Protein AF-A0A175VSE8-F1 (afdb_monomer_lite)

pLDDT: mean 70.42, std 19.57, range [31.17, 97.88]

Structure (mmCIF, N/CA/C/O backbone):
data_AF-A0A175VSE8-F1
#
_entry.id   AF-A0A175VSE8-F1
#
loop_
_atom_site.group_PDB
_atom_site.id
_atom_site.type_symbol
_atom_site.label_atom_id
_atom_site.label_alt_id
_atom_site.label_comp_id
_atom_site.label_asym_id
_atom_site.label_entity_id
_atom_site.label_seq_id
_atom_site.pdbx_PDB_ins_code
_atom_site.Cartn_x
_atom_site.Cartn_y
_atom_site.Cartn_z
_atom_site.occupancy
_atom_site.B_iso_or_equiv
_atom_site.auth_seq_id
_atom_site.auth_comp_id
_atom_site.auth_asym_id
_atom_site.auth_atom_id
_atom_site.pdbx_PDB_model_num
ATOM 1 N N . MET A 1 1 ? 39.660 -25.641 -21.326 1.00 54.56 1 MET A N 1
ATOM 2 C CA . MET A 1 1 ? 39.234 -24.804 -22.472 1.00 54.56 1 MET A CA 1
ATOM 3 C C . MET A 1 1 ? 37.911 -25.350 -23.005 1.00 54.56 1 MET A C 1
ATOM 5 O O . MET A 1 1 ? 37.929 -26.211 -23.869 1.00 54.56 1 MET A O 1
ATOM 9 N N . GLY A 1 2 ? 36.770 -24.924 -22.459 1.00 68.31 2 GLY A N 1
ATOM 10 C CA . GLY A 1 2 ? 35.446 -25.320 -22.955 1.00 68.31 2 GLY A CA 1
ATOM 11 C C . GLY A 1 2 ? 34.641 -24.065 -23.262 1.00 68.31 2 GLY A C 1
ATOM 12 O O . GLY A 1 2 ? 34.269 -23.348 -22.341 1.00 68.31 2 GLY A O 1
ATOM 13 N N . LYS A 1 3 ? 34.451 -23.750 -24.546 1.00 70.50 3 LYS A N 1
ATOM 14 C CA . LYS A 1 3 ? 33.628 -22.623 -25.005 1.00 70.50 3 LYS A CA 1
ATOM 15 C C . LYS A 1 3 ? 32.262 -23.180 -25.401 1.00 70.50 3 LYS A C 1
ATOM 17 O O . LYS A 1 3 ? 32.197 -24.000 -26.310 1.00 70.50 3 LYS A O 1
ATOM 22 N N . LEU A 1 4 ? 31.195 -22.741 -24.736 1.00 75.75 4 LEU A N 1
ATOM 23 C CA . LEU A 1 4 ? 29.822 -22.989 -25.181 1.00 75.75 4 LEU A CA 1
ATOM 24 C C . LEU A 1 4 ? 29.373 -21.836 -26.096 1.00 75.75 4 LEU A C 1
ATOM 26 O O . LEU A 1 4 ? 29.591 -20.675 -25.738 1.00 75.75 4 LEU A O 1
ATOM 30 N N . PRO A 1 5 ? 28.770 -22.113 -27.265 1.00 75.50 5 PRO A N 1
ATOM 31 C CA . PRO A 1 5 ? 28.257 -21.076 -28.151 1.00 75.50 5 PRO A CA 1
ATOM 32 C C . PRO A 1 5 ? 26.916 -20.522 -27.650 1.00 75.50 5 PRO A C 1
ATOM 34 O O . PRO A 1 5 ? 25.974 -21.261 -27.375 1.00 75.50 5 PRO A O 1
ATOM 37 N N . SER A 1 6 ? 26.825 -19.193 -27.571 1.00 68.38 6 SER A N 1
ATOM 38 C CA . SER A 1 6 ? 25.585 -18.458 -27.332 1.00 68.38 6 SER A CA 1
ATOM 39 C C . SER A 1 6 ? 24.813 -18.268 -28.640 1.00 68.38 6 SER A C 1
ATOM 41 O O . SER A 1 6 ? 25.310 -17.607 -29.552 1.00 68.38 6 SER A O 1
ATOM 43 N N . THR A 1 7 ? 23.571 -18.738 -28.716 1.00 68.12 7 THR A N 1
ATOM 44 C CA . THR A 1 7 ? 22.609 -18.284 -29.731 1.00 68.12 7 THR A CA 1
ATOM 45 C C . THR A 1 7 ? 21.263 -18.042 -29.061 1.00 68.12 7 THR A C 1
ATOM 47 O O . THR A 1 7 ? 20.465 -18.959 -28.887 1.00 68.12 7 THR A O 1
ATOM 50 N N . ILE A 1 8 ? 21.017 -16.795 -28.652 1.00 69.50 8 ILE A N 1
ATOM 51 C CA . ILE A 1 8 ? 19.689 -16.337 -28.237 1.00 69.50 8 ILE A CA 1
ATOM 52 C C . ILE A 1 8 ? 18.973 -15.839 -29.492 1.00 69.50 8 ILE A C 1
ATOM 54 O O . ILE A 1 8 ? 19.356 -14.839 -30.100 1.00 69.50 8 ILE A O 1
ATOM 58 N N . LEU A 1 9 ? 17.937 -16.579 -29.878 1.00 66.31 9 LEU A N 1
ATOM 59 C CA . LEU A 1 9 ? 17.007 -16.254 -30.951 1.00 66.31 9 LEU A CA 1
ATOM 60 C C . LEU A 1 9 ? 16.277 -14.938 -30.633 1.00 66.31 9 LEU A C 1
ATOM 62 O O . LEU A 1 9 ? 15.568 -14.826 -29.633 1.00 66.31 9 LEU A O 1
ATOM 66 N N . ARG A 1 10 ? 16.430 -13.934 -31.504 1.00 65.19 10 ARG A N 1
ATOM 67 C CA . ARG A 1 10 ? 15.585 -12.732 -31.519 1.00 65.19 10 ARG A CA 1
ATOM 68 C C . ARG A 1 10 ? 14.238 -13.072 -32.159 1.00 65.19 10 ARG A C 1
ATOM 70 O O . ARG A 1 10 ? 14.174 -13.496 -33.307 1.00 65.19 10 ARG A O 1
ATOM 77 N N . ARG A 1 11 ? 13.170 -12.846 -31.398 1.00 69.38 11 ARG A N 1
ATOM 78 C CA . ARG A 1 11 ? 11.760 -12.973 -31.791 1.00 69.38 11 ARG A CA 1
ATOM 79 C C . ARG A 1 11 ? 11.354 -11.816 -32.729 1.00 69.38 11 ARG A C 1
ATOM 81 O O . ARG A 1 11 ? 11.679 -10.673 -32.402 1.00 69.38 11 ARG A O 1
ATOM 88 N N . PRO A 1 12 ? 10.633 -12.055 -33.840 1.00 69.56 12 PRO A N 1
ATOM 89 C CA . PRO A 1 12 ? 10.042 -10.987 -34.648 1.00 69.56 12 PRO A CA 1
ATOM 90 C C . PRO A 1 12 ? 8.705 -10.521 -34.039 1.00 69.56 12 PRO A C 1
ATOM 92 O O . PRO A 1 12 ? 7.885 -11.348 -33.639 1.00 69.56 12 PRO A O 1
ATOM 95 N N . SER A 1 13 ? 8.476 -9.204 -33.953 1.00 68.69 13 SER A N 1
ATOM 96 C CA . SER A 1 13 ? 7.175 -8.633 -33.575 1.00 68.69 13 SER A CA 1
ATOM 97 C C . SER A 1 13 ? 6.256 -8.566 -34.796 1.00 68.69 13 SER A C 1
ATOM 99 O O . SER A 1 13 ? 6.577 -7.887 -35.771 1.00 68.69 13 SER A O 1
ATOM 101 N N . LEU A 1 14 ? 5.107 -9.233 -34.720 1.00 63.91 14 LEU A N 1
ATOM 102 C CA . LEU A 1 14 ? 3.996 -9.095 -35.656 1.00 63.91 14 LEU A CA 1
ATOM 103 C C . LEU A 1 14 ? 2.967 -8.101 -35.097 1.00 63.91 14 LEU A C 1
ATOM 105 O O . LEU A 1 14 ? 2.600 -8.182 -33.931 1.00 63.91 14 LEU A O 1
ATOM 109 N N . ALA A 1 15 ? 2.553 -7.189 -35.976 1.00 52.28 15 ALA A N 1
ATOM 110 C CA . ALA A 1 15 ? 1.222 -6.607 -36.149 1.00 52.28 15 ALA A CA 1
ATOM 111 C C . ALA A 1 15 ? 0.348 -6.278 -34.918 1.00 52.28 15 ALA A C 1
ATOM 113 O O . ALA A 1 15 ? -0.186 -7.156 -34.251 1.00 52.28 15 ALA A O 1
ATOM 114 N N . ALA A 1 16 ? 0.021 -4.992 -34.783 1.00 50.94 16 ALA A N 1
ATOM 115 C CA . ALA A 1 16 ? -1.313 -4.557 -34.376 1.00 50.94 16 ALA A CA 1
ATOM 116 C C . ALA A 1 16 ? -1.640 -3.244 -35.105 1.00 50.94 16 ALA A C 1
ATOM 118 O O . ALA A 1 16 ? -1.192 -2.165 -34.725 1.00 50.94 16 ALA A O 1
ATOM 119 N N . ALA A 1 17 ? -2.373 -3.371 -36.209 1.00 53.12 17 ALA A N 1
ATOM 120 C CA . ALA A 1 17 ? -3.114 -2.290 -36.837 1.00 53.12 17 ALA A CA 1
ATOM 121 C C . ALA A 1 17 ? -4.552 -2.335 -36.307 1.00 53.12 17 ALA A C 1
ATOM 123 O O . ALA A 1 17 ? -5.103 -3.421 -36.138 1.00 53.12 17 ALA A O 1
ATOM 124 N N . GLY A 1 18 ? -5.160 -1.168 -36.106 1.00 51.78 18 GLY A N 1
ATOM 125 C CA . GLY A 1 18 ? -6.601 -1.039 -35.906 1.00 51.78 18 GLY A CA 1
ATOM 126 C C . GLY A 1 18 ? -6.967 -0.279 -34.640 1.00 51.78 18 GLY A C 1
ATOM 127 O O . GLY A 1 18 ? -6.859 -0.808 -33.542 1.00 51.78 18 GLY A O 1
ATOM 128 N N . LEU A 1 19 ? -7.435 0.956 -34.810 1.00 56.72 19 LEU A N 1
ATOM 129 C CA . LEU A 1 19 ? -8.831 1.347 -34.571 1.00 56.72 19 LEU A CA 1
ATOM 130 C C . LEU A 1 19 ? -8.906 2.879 -34.632 1.00 56.72 19 LEU A C 1
ATOM 132 O O . LEU A 1 19 ? -8.386 3.598 -33.784 1.00 56.72 19 LEU A O 1
ATOM 136 N N . SER A 1 20 ? -9.516 3.357 -35.712 1.00 62.09 20 SER A N 1
ATOM 137 C CA . SER A 1 20 ? -9.859 4.751 -35.961 1.00 62.09 20 SER A CA 1
ATOM 138 C C . SER A 1 20 ? -11.053 5.170 -35.102 1.00 62.09 20 SER A C 1
ATOM 140 O O . SER A 1 20 ? -12.108 4.539 -35.182 1.00 62.09 20 SER A O 1
ATOM 142 N N . SER A 1 21 ? -10.925 6.268 -34.359 1.00 67.50 21 SER A N 1
ATOM 143 C CA . SER A 1 21 ? -12.072 7.013 -33.824 1.00 67.50 21 SER A CA 1
ATOM 144 C C . SER A 1 21 ? -12.653 7.936 -34.900 1.00 67.50 21 SER A C 1
ATOM 146 O O . SER A 1 21 ? -11.892 8.710 -35.484 1.00 67.50 21 SER A O 1
ATOM 148 N N . PRO A 1 22 ? -13.974 7.936 -35.143 1.00 65.62 22 PRO A N 1
ATOM 149 C CA . PRO A 1 22 ? -14.630 8.993 -35.899 1.00 65.62 22 PRO A CA 1
ATOM 150 C C . PRO A 1 22 ? -15.054 10.129 -34.953 1.00 65.62 22 PRO A C 1
ATOM 152 O O . PRO A 1 22 ? -15.813 9.916 -34.008 1.00 65.62 22 PRO A O 1
ATOM 155 N N . ALA A 1 23 ? -14.568 11.345 -35.210 1.00 64.44 23 ALA A N 1
ATOM 156 C CA . ALA A 1 23 ? -15.074 12.567 -34.591 1.00 64.44 23 ALA A CA 1
ATOM 157 C C . ALA A 1 23 ? -16.165 13.194 -35.476 1.00 64.44 23 ALA A C 1
ATOM 159 O O . ALA A 1 23 ? -16.042 13.277 -36.697 1.00 64.44 23 ALA A O 1
ATOM 160 N N . VAL A 1 24 ? -17.238 13.607 -34.815 1.00 72.62 24 VAL A N 1
ATOM 161 C CA . VAL A 1 24 ? -18.483 14.185 -35.330 1.00 72.62 24 VAL A CA 1
ATOM 162 C C . VAL A 1 24 ? -18.245 15.580 -35.934 1.00 72.62 24 VAL A C 1
ATOM 164 O O . VAL A 1 24 ? -17.600 16.392 -35.271 1.00 72.62 24 VAL A O 1
ATOM 167 N N . PRO A 1 25 ? -18.817 15.935 -37.102 1.00 62.66 25 PRO A N 1
ATOM 168 C CA . PRO A 1 25 ? -19.002 17.335 -37.468 1.00 62.66 25 PRO A CA 1
ATOM 169 C C . PRO A 1 25 ? -20.488 17.722 -37.417 1.00 62.66 25 PRO A C 1
ATOM 171 O O . PRO A 1 25 ? -21.331 17.113 -38.074 1.00 62.66 25 PRO A O 1
ATOM 174 N N . GLN A 1 26 ? -20.806 18.754 -36.632 1.00 67.50 26 GLN A N 1
ATOM 175 C CA . GLN A 1 26 ? -22.109 19.417 -36.648 1.00 67.50 26 GLN A CA 1
ATOM 176 C C . GLN A 1 26 ? -22.165 20.439 -37.793 1.00 67.50 26 GLN A C 1
ATOM 178 O O . GLN A 1 26 ? -21.257 21.244 -37.988 1.00 67.50 26 GLN A O 1
ATOM 183 N N . THR A 1 27 ? -23.257 20.376 -38.544 1.00 58.97 27 THR A N 1
ATOM 184 C CA . THR A 1 27 ? -23.700 21.279 -39.610 1.00 58.97 27 THR A CA 1
ATOM 185 C C . THR A 1 27 ? -24.177 22.629 -39.072 1.00 58.97 27 THR A C 1
ATOM 187 O O . THR A 1 27 ? -25.063 22.655 -38.223 1.00 58.97 27 THR A O 1
ATOM 190 N N . ALA A 1 28 ? -23.717 23.738 -39.660 1.00 60.12 28 ALA A N 1
ATOM 191 C CA . ALA A 1 28 ? -24.506 24.967 -39.779 1.00 60.12 28 ALA A CA 1
ATOM 192 C C . ALA A 1 28 ? -24.026 25.800 -40.978 1.00 60.12 28 ALA A C 1
ATOM 194 O O . ALA A 1 28 ? -22.838 26.051 -41.159 1.00 60.12 28 ALA A O 1
ATOM 195 N N . ALA A 1 29 ? -24.990 26.172 -41.813 1.00 58.59 29 ALA A N 1
ATOM 196 C CA . ALA A 1 29 ? -24.843 26.912 -43.053 1.00 58.59 29 ALA A CA 1
ATOM 197 C C . ALA A 1 29 ? -24.685 28.421 -42.812 1.00 58.59 29 ALA A C 1
ATOM 199 O O . ALA A 1 29 ? -25.272 28.966 -41.883 1.00 58.59 29 ALA A O 1
ATOM 200 N N . THR A 1 30 ? -23.989 29.118 -43.710 1.00 66.06 30 THR A N 1
ATOM 201 C CA . THR A 1 30 ? -24.446 30.398 -44.285 1.00 66.06 30 THR A CA 1
ATOM 202 C C . THR A 1 30 ? -23.558 30.762 -45.470 1.00 66.06 30 THR A C 1
ATOM 204 O O . THR A 1 30 ? -22.333 30.803 -45.385 1.00 66.06 30 THR A O 1
ATOM 207 N N . ALA A 1 31 ? -24.209 30.959 -46.611 1.00 57.56 31 ALA A N 1
ATOM 208 C CA . ALA A 1 31 ? -23.603 31.330 -47.874 1.00 57.56 31 ALA A CA 1
ATOM 209 C C . ALA A 1 31 ? -23.137 32.793 -47.854 1.00 57.56 31 ALA A C 1
ATOM 211 O O . ALA A 1 31 ? -23.855 33.669 -47.377 1.00 57.56 31 ALA A O 1
ATOM 212 N N . SER A 1 32 ? -21.976 33.068 -48.445 1.00 68.69 32 SER A N 1
ATOM 213 C CA . SER A 1 32 ? -21.611 34.410 -48.897 1.00 68.69 32 SER A CA 1
ATOM 214 C C . SER A 1 32 ? -20.959 34.304 -50.271 1.00 68.69 32 SER A C 1
ATOM 216 O O . SER A 1 32 ? -19.868 33.758 -50.432 1.00 68.69 32 SER A O 1
ATOM 218 N N . LEU A 1 33 ? -21.704 34.770 -51.271 1.00 63.91 33 LEU A N 1
ATOM 219 C CA . LEU A 1 33 ? -21.294 34.906 -52.661 1.00 63.91 33 LEU A CA 1
ATOM 220 C C . LEU A 1 33 ? -20.275 36.049 -52.763 1.00 63.91 33 LEU A C 1
ATOM 222 O O . LEU A 1 33 ? -20.586 37.190 -52.426 1.00 63.91 33 LEU A O 1
ATOM 226 N N . ARG A 1 34 ? -19.077 35.771 -53.283 1.00 67.31 34 ARG A N 1
ATOM 227 C CA . ARG A 1 34 ? -18.177 36.801 -53.816 1.00 67.31 34 ARG A CA 1
ATOM 228 C C . ARG A 1 34 ? -17.763 36.431 -55.242 1.00 67.31 34 ARG A C 1
ATOM 230 O O . ARG A 1 34 ? -17.471 35.262 -55.492 1.00 67.31 34 ARG A O 1
ATOM 237 N N . PRO A 1 35 ? -17.779 37.397 -56.175 1.00 68.50 35 PRO A N 1
ATOM 238 C CA . PRO A 1 35 ? -17.636 37.131 -57.596 1.00 68.50 35 PRO A CA 1
ATOM 239 C C . PRO A 1 35 ? -16.175 36.890 -57.988 1.00 68.50 35 PRO A C 1
ATOM 241 O O . PRO A 1 35 ? -15.245 37.440 -57.398 1.00 68.50 35 PRO A O 1
ATOM 244 N N . ALA A 1 36 ? -16.016 36.054 -59.011 1.00 59.47 36 ALA A N 1
ATOM 245 C CA . ALA A 1 36 ? -14.761 35.709 -59.655 1.00 59.47 36 ALA A CA 1
ATOM 246 C C . ALA A 1 36 ? -14.137 36.918 -60.373 1.00 59.47 36 ALA A C 1
ATOM 248 O O . ALA A 1 36 ? -14.828 37.638 -61.092 1.00 59.47 36 ALA A O 1
ATOM 249 N N . LEU A 1 37 ? -12.819 37.088 -60.228 1.00 67.94 37 LEU A N 1
ATOM 250 C CA . LEU A 1 37 ? -12.005 37.850 -61.174 1.00 67.94 37 LEU A CA 1
ATOM 251 C C . LEU A 1 37 ? -11.254 36.893 -62.117 1.00 67.94 37 LEU A C 1
ATOM 253 O O . LEU A 1 37 ? -10.901 35.783 -61.712 1.00 67.94 37 LEU A O 1
ATOM 257 N N . PRO A 1 38 ? -11.037 37.315 -63.374 1.00 66.44 38 PRO A N 1
ATOM 258 C CA . PRO A 1 38 ? -10.620 36.451 -64.467 1.00 66.44 38 PRO A CA 1
ATOM 259 C C . PRO A 1 38 ? -9.156 36.007 -64.381 1.00 66.44 38 PRO A C 1
ATOM 261 O O . PRO A 1 38 ? -8.234 36.802 -64.226 1.00 66.44 38 PRO A O 1
ATOM 264 N N . THR A 1 39 ? -9.001 34.697 -64.552 1.00 62.59 39 THR A N 1
ATOM 265 C CA . THR A 1 39 ? -7.945 33.954 -65.245 1.00 62.59 39 THR A CA 1
ATOM 266 C C . THR A 1 39 ? -6.820 34.797 -65.858 1.00 62.59 39 THR A C 1
ATOM 268 O O . THR A 1 39 ? -6.941 35.304 -66.971 1.00 62.59 39 THR A O 1
ATOM 271 N N . THR A 1 40 ? -5.665 34.833 -65.195 1.00 65.94 40 THR A N 1
ATOM 272 C CA . THR A 1 40 ? -4.381 34.973 -65.889 1.00 65.94 40 THR A CA 1
ATOM 273 C C . THR A 1 40 ? -3.880 33.570 -66.249 1.00 65.94 40 THR A C 1
ATOM 275 O O . THR A 1 40 ? -3.852 32.685 -65.387 1.00 65.94 40 THR A O 1
ATOM 278 N N . PRO A 1 41 ? -3.525 33.299 -67.518 1.00 63.66 41 PRO A N 1
ATOM 279 C CA . PRO A 1 41 ? -2.959 32.017 -67.890 1.00 63.66 41 PRO A CA 1
ATOM 280 C C . PRO A 1 41 ? -1.590 31.867 -67.227 1.00 63.66 41 PRO A C 1
ATOM 282 O O . PRO A 1 41 ? -0.663 32.641 -67.455 1.00 63.66 41 PRO A O 1
ATOM 285 N N . CYS A 1 42 ? -1.509 30.842 -66.386 1.00 53.50 42 CYS A N 1
ATOM 286 C CA . CYS A 1 42 ? -0.306 30.299 -65.788 1.00 53.50 42 CYS A CA 1
ATOM 287 C C . CYS A 1 42 ? 0.777 30.096 -66.862 1.00 53.50 42 CYS A C 1
ATOM 289 O O . CYS A 1 42 ? 0.719 29.148 -67.648 1.00 53.50 42 CYS A O 1
ATOM 291 N N . THR A 1 43 ? 1.798 30.954 -66.873 1.00 57.44 43 THR A N 1
ATOM 292 C CA . THR A 1 43 ? 3.097 30.605 -67.447 1.00 57.44 43 THR A CA 1
ATOM 293 C C . THR A 1 43 ? 3.731 29.584 -66.513 1.00 57.44 43 THR A C 1
ATOM 295 O O . THR A 1 43 ? 4.416 29.895 -65.543 1.00 57.44 43 THR A O 1
ATOM 298 N N . ARG A 1 44 ? 3.415 28.319 -66.792 1.00 58.88 44 ARG A N 1
ATOM 299 C CA . ARG A 1 44 ? 4.050 27.138 -66.221 1.00 58.88 44 ARG A CA 1
ATOM 300 C C . ARG A 1 44 ? 5.547 27.234 -66.508 1.00 58.88 44 ARG A C 1
ATOM 302 O O . ARG A 1 44 ? 5.985 26.874 -67.598 1.00 58.88 44 ARG A O 1
ATOM 309 N N . SER A 1 45 ? 6.317 27.748 -65.549 1.00 59.28 45 SER A N 1
ATOM 310 C CA . SER A 1 45 ? 7.771 27.667 -65.575 1.00 59.28 45 SER A CA 1
ATOM 311 C C . SER A 1 45 ? 8.150 26.189 -65.538 1.00 59.28 45 SER A C 1
ATOM 313 O O . SER A 1 45 ? 8.079 25.496 -64.523 1.00 59.28 45 SER A O 1
ATOM 315 N N . GLN A 1 46 ? 8.462 25.672 -66.720 1.00 62.53 46 GLN A N 1
ATOM 316 C CA . GLN A 1 46 ? 9.171 24.421 -66.881 1.00 62.53 46 GLN A CA 1
ATOM 317 C C . GLN A 1 46 ? 10.538 24.579 -66.209 1.00 62.53 46 GLN A C 1
ATOM 319 O O . GLN A 1 46 ? 11.221 25.563 -66.466 1.00 62.53 46 GLN A O 1
ATOM 324 N N . ALA A 1 47 ? 10.916 23.591 -65.395 1.00 52.53 47 ALA A N 1
ATOM 325 C CA . ALA A 1 47 ? 12.281 23.328 -64.943 1.00 52.53 47 ALA A CA 1
ATOM 326 C C . ALA A 1 47 ? 12.959 24.501 -64.200 1.00 52.53 47 ALA A C 1
ATOM 328 O O . ALA A 1 47 ? 13.453 25.453 -64.779 1.00 52.53 47 ALA A O 1
ATOM 329 N N . GLN A 1 48 ? 13.097 24.440 -62.882 1.00 55.69 48 GLN A N 1
ATOM 330 C CA . GLN A 1 48 ? 13.991 23.460 -62.283 1.00 55.69 48 GLN A CA 1
ATOM 331 C C . GLN A 1 48 ? 13.299 22.769 -61.109 1.00 55.69 48 GLN A C 1
ATOM 333 O O . GLN A 1 48 ? 13.078 23.372 -60.060 1.00 55.69 48 GLN A O 1
ATOM 338 N N . ALA A 1 49 ? 13.004 21.475 -61.260 1.00 61.72 49 ALA A N 1
ATOM 339 C CA . ALA A 1 49 ? 12.943 20.590 -60.108 1.00 61.72 49 ALA A CA 1
ATOM 340 C C . ALA A 1 49 ? 14.362 20.551 -59.526 1.00 61.72 49 ALA A C 1
ATOM 342 O O . ALA A 1 49 ? 15.161 19.678 -59.859 1.00 61.72 49 ALA A O 1
ATOM 343 N N . GLY A 1 50 ? 14.713 21.561 -58.722 1.00 65.62 50 GLY A N 1
ATOM 344 C CA . GLY A 1 50 ? 15.880 21.474 -57.859 1.00 65.62 50 GLY A CA 1
ATOM 345 C C . GLY A 1 50 ? 15.758 20.163 -57.084 1.00 65.62 50 GLY A C 1
ATOM 346 O O . GLY A 1 50 ? 14.632 19.796 -56.737 1.00 65.62 50 GLY A O 1
ATOM 347 N N . PRO A 1 51 ? 16.854 19.415 -56.876 1.00 66.88 51 PRO A N 1
ATOM 348 C CA . PRO A 1 51 ? 16.785 18.098 -56.260 1.00 66.88 51 PRO A CA 1
ATOM 349 C C . PRO A 1 51 ? 15.989 18.210 -54.961 1.00 66.88 51 PRO A C 1
ATOM 351 O O . PRO A 1 51 ? 16.452 18.832 -54.001 1.00 66.88 51 PRO A O 1
ATOM 354 N N . ALA A 1 52 ? 14.766 17.668 -54.958 1.00 66.12 52 ALA A N 1
ATOM 355 C CA . ALA A 1 52 ? 13.930 17.596 -53.776 1.00 66.12 52 ALA A CA 1
ATOM 356 C C . ALA A 1 52 ? 14.709 16.731 -52.793 1.00 66.12 52 ALA A C 1
ATOM 358 O O . ALA A 1 52 ? 14.788 15.512 -52.941 1.00 66.12 52 ALA A O 1
ATOM 359 N N . ARG A 1 53 ? 15.409 17.369 -51.850 1.00 66.94 53 ARG A N 1
ATOM 360 C CA . ARG A 1 53 ? 16.203 16.650 -50.861 1.00 66.94 53 ARG A CA 1
ATOM 361 C C . ARG A 1 53 ? 15.215 15.851 -50.020 1.00 66.94 53 ARG A C 1
ATOM 363 O O . ARG A 1 53 ? 14.605 16.402 -49.110 1.00 66.94 53 ARG A O 1
ATOM 370 N N . HIS A 1 54 ? 15.084 14.555 -50.305 1.00 72.12 54 HIS A N 1
ATOM 371 C CA . HIS A 1 54 ? 14.349 13.565 -49.506 1.00 72.12 54 HIS A CA 1
ATOM 372 C C . HIS A 1 54 ? 15.006 13.326 -48.126 1.00 72.12 54 HIS A C 1
ATOM 374 O O . HIS A 1 54 ? 14.993 12.219 -47.595 1.00 72.12 54 HIS A O 1
ATOM 380 N N . ALA A 1 55 ? 15.626 14.354 -47.539 1.00 79.50 55 ALA A N 1
ATOM 381 C CA . ALA A 1 55 ? 16.244 14.305 -46.229 1.00 79.50 55 ALA A CA 1
ATOM 382 C C . ALA A 1 55 ? 15.146 14.420 -45.164 1.00 79.50 55 ALA A C 1
ATOM 384 O O . ALA A 1 55 ? 14.762 15.514 -44.754 1.00 79.50 55 ALA A O 1
ATOM 385 N N . SER A 1 56 ? 14.618 13.278 -44.729 1.00 85.62 56 SER A N 1
ATOM 386 C CA . SER A 1 56 ? 13.709 13.209 -43.587 1.00 85.62 56 SER A CA 1
ATOM 387 C C . SER A 1 56 ? 14.478 13.436 -42.284 1.00 85.62 56 SER A C 1
ATOM 389 O O . SER A 1 56 ? 15.457 12.737 -42.010 1.00 85.62 56 SER A O 1
ATOM 391 N N . PHE A 1 57 ? 14.019 14.368 -41.447 1.00 88.19 57 PHE A N 1
ATOM 392 C CA . PHE A 1 57 ? 14.535 14.514 -40.087 1.00 88.19 57 PHE A CA 1
ATOM 393 C C . PHE A 1 57 ? 14.208 13.260 -39.265 1.00 88.19 57 PHE A C 1
ATOM 395 O O . PHE A 1 57 ? 13.042 12.952 -39.026 1.00 88.19 57 PHE A O 1
ATOM 402 N N . VAL A 1 58 ? 15.238 12.542 -38.808 1.00 89.25 58 VAL A N 1
ATOM 403 C CA . VAL A 1 58 ? 15.074 11.412 -37.885 1.00 89.25 58 VAL A CA 1
ATOM 404 C C . VAL A 1 58 ? 15.207 11.931 -36.456 1.00 89.25 58 VAL A C 1
ATOM 406 O O . VAL A 1 58 ? 16.312 12.109 -35.938 1.00 89.25 58 VAL A O 1
ATOM 409 N N . ALA A 1 59 ? 14.067 12.195 -35.818 1.00 92.62 59 ALA A N 1
ATOM 410 C CA . ALA A 1 59 ? 14.028 12.660 -34.439 1.00 92.62 59 ALA A CA 1
ATOM 411 C C . ALA A 1 59 ? 14.533 11.578 -33.473 1.00 92.62 59 ALA A C 1
ATOM 413 O O . ALA A 1 59 ? 14.135 10.414 -33.543 1.00 92.62 59 ALA A O 1
ATOM 414 N N . ARG A 1 60 ? 15.384 11.975 -32.523 1.00 94.81 60 ARG A N 1
ATOM 415 C CA . ARG A 1 60 ? 15.827 11.106 -31.425 1.00 94.81 60 ARG A CA 1
ATOM 416 C C . ARG A 1 60 ? 14.889 11.278 -30.225 1.00 94.81 60 ARG A C 1
ATOM 418 O O . ARG A 1 60 ? 14.593 12.420 -29.868 1.00 94.81 60 ARG A O 1
ATOM 425 N N . PRO A 1 61 ? 14.449 10.196 -29.562 1.00 95.69 61 PRO A N 1
ATOM 426 C CA . PRO A 1 61 ? 13.593 10.315 -28.388 1.00 95.69 61 PRO A CA 1
ATOM 427 C C . PRO A 1 61 ? 14.371 10.911 -27.209 1.00 95.69 61 PRO A C 1
ATOM 429 O O . PRO A 1 61 ? 15.439 10.418 -26.844 1.00 95.69 61 PRO A O 1
ATOM 432 N N . ARG A 1 62 ? 13.817 11.951 -26.577 1.00 95.00 62 ARG A N 1
ATOM 433 C CA . ARG A 1 62 ? 14.374 12.553 -25.357 1.00 95.00 62 ARG A CA 1
ATOM 434 C C . ARG A 1 62 ? 13.824 11.810 -24.142 1.00 95.00 62 ARG A C 1
ATOM 436 O O . ARG A 1 62 ? 12.668 11.995 -23.782 1.00 95.00 62 ARG A O 1
ATOM 443 N N . ARG A 1 63 ? 14.636 10.939 -23.540 1.00 95.25 63 ARG A N 1
ATOM 444 C CA . ARG A 1 63 ? 14.260 10.174 -22.342 1.00 95.25 63 ARG A CA 1
ATOM 445 C C . ARG A 1 63 ? 14.762 10.886 -21.080 1.00 95.25 63 ARG A C 1
ATOM 447 O O . ARG A 1 63 ? 15.911 11.328 -21.089 1.00 95.25 63 ARG A O 1
ATOM 454 N N . PRO A 1 64 ? 13.942 11.003 -20.022 1.00 97.25 64 PRO A N 1
ATOM 455 C CA . PRO A 1 64 ? 14.391 11.547 -18.746 1.00 97.25 64 PRO A CA 1
ATOM 456 C C . PRO A 1 64 ? 15.391 10.603 -18.068 1.00 97.25 64 PRO A C 1
ATOM 458 O O . PRO A 1 64 ? 15.467 9.416 -18.397 1.00 97.25 64 PRO A O 1
ATOM 461 N N . TYR A 1 65 ? 16.151 11.138 -17.113 1.00 97.50 65 TYR A N 1
ATOM 462 C CA . TYR A 1 65 ? 17.018 10.329 -16.261 1.00 97.50 65 TYR A CA 1
ATOM 463 C C . TYR A 1 65 ? 16.177 9.358 -15.416 1.00 97.50 65 TYR A C 1
ATOM 465 O O . TYR A 1 65 ? 15.101 9.718 -14.937 1.00 97.50 65 TYR A O 1
ATOM 473 N N . THR A 1 66 ? 16.661 8.126 -15.246 1.00 97.69 66 THR A N 1
ATOM 474 C CA . THR A 1 66 ? 15.963 7.071 -14.497 1.00 97.69 66 THR A CA 1
ATOM 475 C C . THR A 1 66 ? 16.857 6.498 -13.408 1.00 97.69 66 THR A C 1
ATOM 477 O O . THR A 1 66 ? 17.996 6.126 -13.693 1.00 97.69 66 THR A O 1
ATOM 480 N N . PHE A 1 67 ? 16.309 6.343 -12.208 1.00 97.88 67 PHE A N 1
ATOM 481 C CA . PHE A 1 67 ? 16.929 5.690 -11.060 1.00 97.88 67 PHE A CA 1
ATOM 482 C C . PHE A 1 67 ? 16.434 4.247 -10.910 1.00 97.88 67 PHE A C 1
ATOM 484 O O . PHE A 1 67 ? 15.366 3.875 -11.405 1.00 97.88 67 PHE A O 1
ATOM 491 N N . THR A 1 68 ? 17.217 3.430 -10.209 1.00 97.88 68 THR A N 1
ATOM 492 C CA . THR A 1 68 ? 16.808 2.104 -9.731 1.00 97.88 68 THR A CA 1
ATOM 493 C C . THR A 1 68 ? 16.217 2.238 -8.333 1.00 97.88 68 THR A C 1
ATOM 495 O O . THR A 1 68 ? 16.935 2.603 -7.406 1.00 97.88 68 THR A O 1
ATOM 498 N N . GLN A 1 69 ? 14.930 1.936 -8.188 1.00 97.19 69 GLN A N 1
ATOM 499 C CA . GLN A 1 69 ? 14.206 2.008 -6.921 1.00 97.19 69 GLN A CA 1
ATOM 500 C C . GLN A 1 69 ? 13.832 0.604 -6.449 1.00 97.19 69 GLN A C 1
ATOM 502 O O . GLN A 1 69 ? 13.357 -0.217 -7.237 1.00 97.19 69 GLN A O 1
ATOM 507 N N . LEU A 1 70 ? 14.039 0.340 -5.161 1.00 97.88 70 LEU A N 1
ATOM 508 C CA . LEU A 1 70 ? 13.536 -0.837 -4.467 1.00 97.88 70 LEU A CA 1
ATOM 509 C C . LEU A 1 70 ? 12.143 -0.513 -3.925 1.00 97.88 70 LEU A C 1
ATOM 511 O O . LEU A 1 70 ? 11.977 0.409 -3.129 1.00 97.88 70 LEU A O 1
ATOM 515 N N . VAL A 1 71 ? 11.136 -1.253 -4.371 1.00 97.31 71 VAL A N 1
ATOM 516 C CA . VAL A 1 71 ? 9.757 -1.137 -3.896 1.00 97.31 71 VAL A CA 1
ATOM 517 C C . VAL A 1 71 ? 9.497 -2.252 -2.897 1.00 97.31 71 VAL A C 1
ATOM 519 O O . VAL A 1 71 ? 9.636 -3.422 -3.239 1.00 97.31 71 VAL A O 1
ATOM 522 N N . GLN A 1 72 ? 9.125 -1.880 -1.677 1.00 97.62 72 GLN A N 1
ATOM 523 C CA . GLN A 1 72 ? 8.655 -2.772 -0.627 1.00 97.62 72 GLN A CA 1
ATOM 524 C C . GLN A 1 72 ? 7.126 -2.705 -0.573 1.00 97.62 72 GLN A C 1
ATOM 526 O O . GLN A 1 72 ? 6.549 -1.633 -0.361 1.00 97.62 72 GLN A O 1
ATOM 531 N N . LEU A 1 73 ? 6.485 -3.848 -0.798 1.00 96.38 73 LEU A N 1
ATOM 532 C CA . LEU A 1 73 ? 5.045 -4.034 -0.643 1.00 96.38 73 LEU A CA 1
ATOM 533 C C . LEU A 1 73 ? 4.683 -4.294 0.829 1.00 96.38 73 LEU A C 1
ATOM 535 O O . LEU A 1 73 ? 5.554 -4.513 1.674 1.00 96.38 73 LEU A O 1
ATOM 539 N N . SER A 1 74 ? 3.391 -4.252 1.130 1.00 93.88 74 SER A N 1
ATOM 540 C CA . SER A 1 74 ? 2.804 -4.383 2.467 1.00 93.88 74 SER A CA 1
ATOM 541 C C . SER A 1 74 ? 3.044 -5.745 3.122 1.00 93.88 74 SER A C 1
ATOM 543 O O . SER A 1 74 ? 3.151 -5.821 4.341 1.00 93.88 74 SER A O 1
ATOM 545 N N . ASP A 1 75 ? 3.211 -6.802 2.329 1.00 93.06 75 ASP A N 1
ATOM 546 C CA . ASP A 1 75 ? 3.595 -8.143 2.792 1.00 93.06 75 ASP A CA 1
ATOM 547 C C . ASP A 1 75 ? 5.110 -8.294 3.030 1.00 93.06 75 ASP A C 1
ATOM 549 O O . ASP A 1 75 ? 5.597 -9.376 3.349 1.00 93.06 75 ASP A O 1
ATOM 553 N N . GLY A 1 76 ? 5.877 -7.219 2.832 1.00 94.62 76 GLY A N 1
ATOM 554 C CA . GLY A 1 76 ? 7.332 -7.218 2.920 1.00 94.62 76 GLY A CA 1
ATOM 555 C C . GLY A 1 76 ? 8.035 -7.722 1.660 1.00 94.62 76 GLY A C 1
ATOM 556 O O . GLY A 1 76 ? 9.265 -7.663 1.602 1.00 94.62 76 GLY A O 1
ATOM 557 N N . SER A 1 77 ? 7.305 -8.167 0.629 1.00 95.56 77 SER A N 1
ATOM 558 C CA . SER A 1 77 ? 7.920 -8.560 -0.637 1.00 95.56 77 SER A CA 1
ATOM 559 C C . SER A 1 77 ? 8.536 -7.349 -1.337 1.00 95.56 77 SER A C 1
ATOM 561 O O . SER A 1 77 ? 8.006 -6.235 -1.304 1.00 95.56 77 SER A O 1
ATOM 563 N N . THR A 1 78 ? 9.703 -7.558 -1.949 1.00 97.44 78 THR A N 1
ATOM 564 C CA . THR A 1 78 ? 10.482 -6.479 -2.555 1.00 97.44 78 THR A CA 1
ATOM 565 C C . THR A 1 78 ? 10.767 -6.751 -4.022 1.00 97.44 78 THR A C 1
ATOM 567 O O . THR A 1 78 ? 11.037 -7.882 -4.426 1.00 97.44 78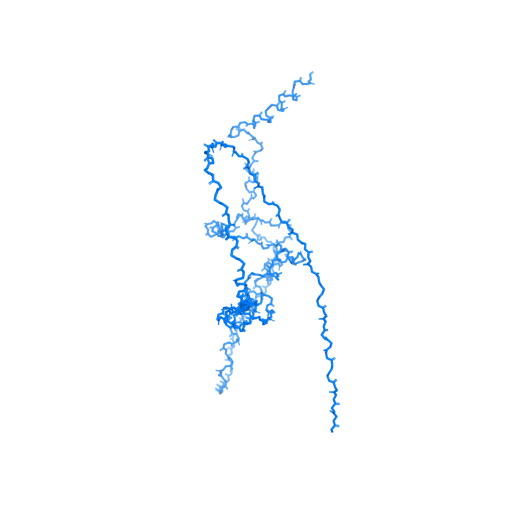 THR A O 1
ATOM 570 N N . PHE A 1 79 ? 10.711 -5.702 -4.838 1.00 97.19 79 PHE A N 1
ATOM 571 C CA . PHE A 1 79 ? 11.109 -5.769 -6.240 1.00 97.19 79 PHE A CA 1
ATOM 572 C C . PHE A 1 79 ? 11.828 -4.491 -6.667 1.00 97.19 79 PHE A C 1
ATOM 574 O O . PHE A 1 79 ? 11.652 -3.426 -6.077 1.00 97.19 79 PHE A O 1
ATOM 581 N N . THR A 1 80 ? 12.661 -4.588 -7.701 1.00 97.62 80 THR A N 1
ATOM 582 C CA . THR A 1 80 ? 13.416 -3.449 -8.234 1.00 97.62 80 THR A CA 1
ATOM 583 C C . THR A 1 80 ? 12.793 -2.954 -9.538 1.00 97.62 80 THR A C 1
ATOM 585 O O . THR A 1 80 ? 12.503 -3.740 -10.440 1.00 97.62 80 THR A O 1
ATOM 588 N N . VAL A 1 81 ? 12.571 -1.641 -9.655 1.00 97.56 81 VAL A N 1
ATOM 589 C CA . VAL A 1 81 ? 11.995 -0.998 -10.851 1.00 97.56 81 VAL A CA 1
ATOM 590 C C . VAL A 1 81 ? 12.786 0.247 -11.243 1.00 97.56 81 VAL A C 1
ATOM 592 O O . VAL A 1 81 ? 13.396 0.920 -10.413 1.00 97.56 81 VAL A O 1
ATOM 595 N N . ARG A 1 82 ? 12.786 0.555 -12.546 1.00 97.50 82 ARG A N 1
ATOM 596 C CA . ARG A 1 82 ? 13.298 1.822 -13.076 1.00 97.50 82 ARG A CA 1
ATOM 597 C C . ARG A 1 82 ? 12.222 2.899 -13.000 1.00 97.50 82 ARG A C 1
ATOM 599 O O . ARG A 1 82 ? 11.191 2.782 -13.655 1.00 97.50 82 ARG A O 1
ATOM 606 N N . THR A 1 83 ? 12.492 3.950 -12.239 1.00 97.12 83 THR A N 1
ATOM 607 C CA . THR A 1 83 ? 11.590 5.088 -12.009 1.00 97.12 83 THR A CA 1
ATOM 608 C C . THR A 1 83 ? 12.316 6.401 -12.299 1.00 97.12 83 THR A C 1
ATOM 610 O O . THR A 1 83 ? 13.542 6.440 -12.366 1.00 97.12 83 THR A O 1
ATOM 613 N N . THR A 1 84 ? 11.587 7.496 -12.481 1.00 97.44 84 THR A N 1
ATOM 614 C CA . THR A 1 84 ? 12.164 8.850 -12.540 1.00 97.44 84 THR A CA 1
ATOM 615 C C . THR A 1 84 ? 12.286 9.493 -11.156 1.00 97.44 84 THR A C 1
ATOM 617 O O . THR A 1 84 ? 12.860 10.571 -11.038 1.00 97.44 84 THR A O 1
ATOM 620 N N . SER A 1 85 ? 11.747 8.853 -10.112 1.00 95.88 85 SER A N 1
ATOM 621 C CA . SER A 1 85 ? 11.879 9.316 -8.729 1.00 95.88 85 SER A CA 1
ATOM 622 C C . SER A 1 85 ? 13.304 9.087 -8.205 1.00 95.88 85 SER A C 1
ATOM 624 O O . SER A 1 85 ? 13.847 8.003 -8.415 1.00 95.88 85 SER A O 1
ATOM 626 N N . PRO A 1 86 ? 13.907 10.057 -7.494 1.00 96.56 86 PRO A N 1
ATOM 627 C CA . PRO A 1 86 ? 15.237 9.898 -6.906 1.00 96.56 86 PRO A CA 1
ATOM 628 C C . PRO A 1 86 ? 15.247 9.010 -5.649 1.00 96.56 86 PRO A C 1
ATOM 630 O O . PRO A 1 86 ? 16.317 8.685 -5.140 1.00 96.56 86 PRO A O 1
ATOM 633 N N . ALA A 1 87 ? 14.081 8.629 -5.115 1.00 96.31 87 ALA A N 1
ATOM 634 C CA . ALA A 1 87 ? 13.993 7.844 -3.887 1.00 96.31 87 ALA A CA 1
ATOM 635 C C . ALA A 1 87 ? 14.452 6.393 -4.108 1.00 96.31 87 ALA A C 1
ATOM 637 O O . ALA A 1 87 ? 13.829 5.650 -4.867 1.00 96.31 87 ALA A O 1
ATOM 638 N N . ALA A 1 88 ? 15.499 5.970 -3.395 1.00 96.12 88 ALA A N 1
ATOM 639 C CA . ALA A 1 88 ? 16.057 4.620 -3.512 1.00 96.12 88 ALA A CA 1
ATOM 640 C C . ALA A 1 88 ? 15.107 3.523 -3.000 1.00 96.12 88 ALA A C 1
ATOM 642 O O . ALA A 1 88 ? 15.077 2.431 -3.563 1.00 96.12 88 ALA A O 1
ATOM 643 N N . LEU A 1 89 ? 14.318 3.822 -1.963 1.00 96.50 89 LEU A N 1
ATOM 644 C CA . LEU A 1 89 ? 13.372 2.901 -1.336 1.00 96.50 89 LEU A CA 1
ATOM 645 C C . LEU A 1 89 ? 11.964 3.502 -1.357 1.00 96.50 89 LEU A C 1
ATOM 647 O O . LEU A 1 89 ? 11.770 4.636 -0.923 1.00 96.50 89 LEU A O 1
ATOM 651 N N . TYR A 1 90 ? 10.983 2.734 -1.821 1.00 96.69 90 TYR A N 1
ATOM 652 C CA . TYR A 1 90 ? 9.566 3.086 -1.763 1.00 96.69 90 TYR A CA 1
ATOM 653 C C . TYR A 1 90 ? 8.802 2.040 -0.958 1.00 96.69 90 TYR A C 1
ATOM 655 O O . TYR A 1 90 ? 8.802 0.868 -1.323 1.00 96.69 90 TYR A O 1
ATOM 663 N N . LYS A 1 91 ? 8.157 2.461 0.133 1.00 96.62 91 LYS A N 1
ATOM 664 C CA . LYS A 1 91 ? 7.331 1.594 0.984 1.00 96.62 91 LYS A CA 1
ATOM 665 C C . LYS A 1 91 ? 5.856 1.845 0.688 1.00 96.62 91 LYS A C 1
ATOM 667 O O . LYS A 1 91 ? 5.385 2.970 0.846 1.00 96.62 91 LYS A O 1
ATOM 672 N N . SER A 1 92 ? 5.141 0.806 0.271 1.00 94.62 92 SER A N 1
ATOM 673 C CA . SER A 1 92 ? 3.716 0.888 -0.060 1.00 94.62 92 SER A CA 1
ATOM 674 C C . SER A 1 92 ? 2.871 0.512 1.156 1.00 94.62 92 SER A C 1
ATOM 676 O O . SER A 1 92 ? 2.941 -0.618 1.626 1.00 94.62 92 SER A O 1
ATOM 678 N N . ALA A 1 93 ? 2.062 1.447 1.665 1.00 92.44 93 ALA A N 1
ATOM 679 C CA . ALA A 1 93 ? 1.089 1.156 2.726 1.00 92.44 93 ALA A CA 1
ATOM 680 C C . ALA A 1 93 ? -0.205 0.534 2.172 1.00 92.44 93 ALA A C 1
ATOM 682 O O . ALA A 1 93 ? -0.816 -0.321 2.813 1.00 92.44 93 ALA A O 1
ATOM 683 N N . LYS A 1 94 ? -0.607 0.950 0.961 1.00 92.38 94 LYS A N 1
ATOM 684 C CA . LYS A 1 94 ? -1.762 0.414 0.240 1.00 92.38 94 LYS A CA 1
ATOM 685 C C . LYS A 1 94 ? -1.326 -0.101 -1.124 1.00 92.38 94 LYS A C 1
ATOM 687 O O . LYS A 1 94 ? -0.829 0.658 -1.951 1.00 92.38 94 LYS A O 1
ATOM 692 N N . ASP A 1 95 ? -1.513 -1.393 -1.344 1.00 93.50 95 ASP A N 1
ATOM 693 C CA . ASP A 1 95 ? -1.181 -2.087 -2.585 1.00 93.50 95 ASP A CA 1
ATOM 694 C C . ASP A 1 95 ? -2.189 -3.220 -2.854 1.00 93.50 95 ASP A C 1
ATOM 696 O O . ASP A 1 95 ? -3.177 -3.377 -2.135 1.00 93.50 95 ASP A O 1
ATOM 700 N N . SER A 1 96 ? -1.949 -4.019 -3.897 1.00 93.50 96 SER A N 1
ATOM 701 C CA . SER A 1 96 ? -2.803 -5.156 -4.261 1.00 93.50 96 SER A CA 1
ATOM 702 C C . SER A 1 96 ? -2.727 -6.346 -3.293 1.00 93.50 96 SER A C 1
ATOM 704 O O . SER A 1 96 ? -3.511 -7.280 -3.428 1.00 93.50 96 SER A O 1
ATOM 706 N N . ARG A 1 97 ? -1.760 -6.377 -2.369 1.00 92.19 97 ARG A N 1
ATOM 707 C CA . ARG A 1 97 ? -1.627 -7.423 -1.343 1.00 92.19 97 ARG A CA 1
ATOM 708 C C . ARG A 1 97 ? -2.486 -7.092 -0.115 1.00 92.19 97 ARG A C 1
ATOM 710 O O . ARG A 1 97 ? -3.094 -7.994 0.427 1.00 92.19 97 ARG A O 1
ATOM 717 N N . ASN A 1 98 ? -2.655 -5.815 0.242 1.00 90.94 98 ASN A N 1
ATOM 718 C CA . ASN A 1 98 ? -3.515 -5.353 1.352 1.00 90.94 98 ASN A CA 1
ATOM 719 C C . ASN A 1 98 ? -4.834 -4.699 0.871 1.00 90.94 98 ASN A C 1
ATOM 721 O O . ASN A 1 98 ? -5.277 -3.655 1.366 1.00 90.94 98 ASN A O 1
ATOM 725 N N . HIS A 1 99 ? -5.471 -5.235 -0.170 1.00 91.06 99 HIS A N 1
ATOM 726 C CA . HIS A 1 99 ? -6.713 -4.657 -0.686 1.00 91.06 99 HIS A CA 1
ATOM 727 C C . HIS A 1 99 ? -7.731 -5.739 -1.048 1.00 91.06 99 HIS A C 1
ATOM 729 O O . HIS A 1 99 ? -7.454 -6.640 -1.838 1.00 91.06 99 HIS A O 1
ATOM 735 N N . ILE A 1 100 ? -8.940 -5.594 -0.493 1.00 90.19 100 ILE A N 1
ATOM 736 C CA . ILE A 1 100 ? -10.027 -6.591 -0.491 1.00 90.19 100 ILE A CA 1
ATOM 737 C C . ILE A 1 100 ? -10.349 -7.096 -1.902 1.00 90.19 100 ILE A C 1
ATOM 739 O O . ILE A 1 100 ? -10.574 -8.285 -2.106 1.00 90.19 100 ILE A O 1
ATOM 743 N N . LEU A 1 101 ? -10.321 -6.197 -2.892 1.00 91.56 101 LEU A N 1
ATOM 744 C CA . LEU A 1 101 ? -10.587 -6.537 -4.293 1.00 91.56 101 LEU A CA 1
ATOM 745 C C . LEU A 1 101 ? -9.638 -7.607 -4.863 1.00 91.56 101 LEU A C 1
ATOM 747 O O . LEU A 1 101 ? -10.070 -8.423 -5.672 1.00 91.56 101 LEU A O 1
ATOM 751 N N . TRP A 1 102 ? -8.362 -7.603 -4.465 1.00 93.88 102 TRP A N 1
ATOM 752 C CA . TRP A 1 102 ? -7.352 -8.532 -4.990 1.00 93.88 102 TRP A CA 1
ATOM 753 C C . TRP A 1 102 ? -7.075 -9.713 -4.058 1.00 93.88 102 TRP A C 1
ATOM 755 O O . TRP A 1 102 ? -6.614 -10.745 -4.536 1.00 93.88 102 TRP A O 1
ATOM 765 N N . GLN A 1 103 ? -7.406 -9.593 -2.769 1.00 91.88 103 GLN A N 1
ATOM 766 C CA . GLN A 1 103 ? -7.332 -10.676 -1.784 1.00 91.88 103 GLN A CA 1
ATOM 767 C C . GLN A 1 103 ? -8.719 -11.011 -1.210 1.00 91.88 103 GLN A C 1
ATOM 769 O O . GLN A 1 103 ? -8.985 -10.787 -0.028 1.00 91.88 103 GLN A O 1
ATOM 774 N N . PRO A 1 104 ? -9.644 -11.567 -2.014 1.00 91.56 104 PRO A N 1
ATOM 775 C CA . PRO A 1 104 ? -10.998 -11.834 -1.544 1.00 91.56 104 PRO A CA 1
ATOM 776 C C . PRO A 1 104 ? -11.054 -12.962 -0.506 1.00 91.56 104 PRO A C 1
ATOM 778 O O . PRO A 1 104 ? -12.011 -13.017 0.261 1.00 91.56 104 PRO A O 1
ATOM 781 N N . SER A 1 105 ? -10.089 -13.884 -0.480 1.00 90.00 105 SER A N 1
ATOM 782 C CA . SER A 1 105 ? -10.057 -15.026 0.448 1.00 90.00 105 SER A CA 1
ATOM 783 C C . SER A 1 105 ? -9.603 -14.659 1.858 1.00 90.00 105 SER A C 1
ATOM 785 O O . SER A 1 105 ? -9.870 -15.407 2.799 1.00 90.00 105 SER A O 1
ATOM 787 N N . GLU A 1 106 ? -8.917 -13.530 2.018 1.00 87.69 106 GLU A N 1
ATOM 788 C CA . GLU A 1 106 ? -8.390 -13.112 3.309 1.00 87.69 106 GLU A CA 1
ATOM 789 C C . GLU A 1 106 ? -9.510 -12.544 4.182 1.00 87.69 106 GLU A C 1
ATOM 791 O O . GLU A 1 106 ? -10.037 -11.458 3.945 1.00 87.69 106 GLU A O 1
ATOM 796 N N . LYS A 1 107 ? -9.884 -13.303 5.218 1.00 86.38 107 LYS A N 1
ATOM 797 C CA . LYS A 1 107 ? -10.933 -12.911 6.173 1.00 86.38 107 LYS A CA 1
ATOM 798 C C . LYS A 1 107 ? -10.550 -11.662 6.964 1.00 86.38 107 LYS A C 1
ATOM 800 O O . LYS A 1 107 ? -11.406 -10.814 7.188 1.00 86.38 107 LYS A O 1
ATOM 805 N N . SER A 1 108 ? -9.263 -11.533 7.303 1.00 85.12 108 SER A N 1
ATOM 806 C CA . SER A 1 108 ? -8.723 -10.384 8.038 1.00 85.12 108 SER A CA 1
ATOM 807 C C . SER A 1 108 ? -9.041 -9.067 7.327 1.00 85.12 108 SER A C 1
ATOM 809 O O . SER A 1 108 ? -9.544 -8.143 7.951 1.00 85.12 108 SER A O 1
ATOM 811 N N . LEU A 1 109 ? -8.880 -9.016 5.998 1.00 83.75 109 LEU A N 1
ATOM 812 C CA . LEU A 1 109 ? -9.142 -7.816 5.200 1.00 83.75 109 LEU A CA 1
ATOM 813 C C . LEU A 1 109 ? -10.632 -7.473 5.062 1.00 83.75 109 LEU A C 1
ATOM 815 O O . LEU A 1 109 ? -10.959 -6.308 4.849 1.00 83.75 109 LEU A O 1
ATOM 819 N N . ARG A 1 110 ? -11.539 -8.456 5.154 1.00 82.25 110 ARG A N 1
ATOM 820 C CA . ARG A 1 110 ? -12.987 -8.234 4.971 1.00 82.25 110 ARG A CA 1
ATOM 821 C C . ARG A 1 110 ? -13.631 -7.498 6.139 1.00 82.25 110 ARG A C 1
ATOM 823 O O . ARG A 1 110 ? -14.572 -6.745 5.918 1.00 82.25 110 ARG A O 1
ATOM 830 N N . ASN A 1 111 ? -13.124 -7.723 7.347 1.00 76.06 111 ASN A N 1
ATOM 831 C CA . ASN A 1 111 ? -13.655 -7.130 8.573 1.00 76.06 111 ASN A CA 1
ATOM 832 C C . ASN A 1 111 ? -12.944 -5.818 8.940 1.00 76.06 111 ASN A C 1
ATOM 834 O O . ASN A 1 111 ? -13.218 -5.249 9.993 1.00 76.06 111 ASN A O 1
ATOM 838 N N . LEU A 1 112 ? -12.027 -5.329 8.095 1.00 79.31 112 LEU A N 1
ATOM 839 C CA . LEU A 1 112 ? -11.401 -4.035 8.322 1.00 79.31 112 LEU A CA 1
ATOM 840 C C . LEU A 1 112 ? -12.413 -2.928 8.056 1.00 79.31 112 LEU A C 1
ATOM 842 O O . LEU A 1 112 ? -12.929 -2.774 6.949 1.00 79.31 112 LEU A O 1
ATOM 846 N N . GLU A 1 113 ? -12.660 -2.129 9.081 1.00 75.62 113 GLU A N 1
ATOM 847 C CA . GLU A 1 113 ? -13.472 -0.928 8.988 1.00 75.62 113 GLU A CA 1
ATOM 848 C C . GLU A 1 113 ? -12.711 0.115 8.170 1.00 75.62 113 GLU A C 1
ATOM 850 O O . GLU A 1 113 ? -11.807 0.800 8.653 1.00 75.62 113 GLU A O 1
ATOM 855 N N . VAL A 1 114 ? -13.043 0.196 6.884 1.00 77.81 114 VAL A N 1
ATOM 856 C CA . VAL A 1 114 ? -12.420 1.140 5.956 1.00 77.81 114 VAL A CA 1
ATOM 857 C C . VAL A 1 114 ? -13.000 2.539 6.204 1.00 77.81 114 VAL A C 1
ATOM 859 O O . VAL A 1 114 ? -13.901 2.993 5.503 1.00 77.81 114 VAL A O 1
ATOM 862 N N . ASP A 1 115 ? -12.498 3.223 7.236 1.00 83.56 115 ASP A N 1
ATOM 863 C CA . ASP A 1 115 ? -12.845 4.613 7.558 1.00 83.56 115 ASP A CA 1
ATOM 864 C C . ASP A 1 115 ? -11.862 5.597 6.907 1.00 83.56 115 ASP A C 1
ATOM 866 O O . ASP A 1 115 ? -10.995 6.178 7.558 1.00 83.56 115 ASP A O 1
ATOM 870 N N . GLU A 1 116 ? -11.989 5.796 5.594 1.00 80.56 116 GLU A N 1
ATOM 871 C CA . GLU A 1 116 ? -11.137 6.748 4.858 1.00 80.56 116 GLU A CA 1
ATOM 872 C C . GLU A 1 116 ? -11.389 8.202 5.272 1.00 80.56 116 GLU A C 1
ATOM 874 O O . GLU A 1 116 ? -10.494 9.043 5.205 1.00 80.56 116 GLU A O 1
ATOM 879 N N . ALA A 1 117 ? -12.616 8.509 5.697 1.00 86.25 117 ALA A N 1
ATOM 880 C CA . ALA A 1 117 ? -13.006 9.853 6.098 1.00 86.25 117 ALA A CA 1
ATOM 881 C C . ALA A 1 117 ? -12.641 10.173 7.559 1.00 86.25 117 ALA A C 1
ATOM 883 O O . ALA A 1 117 ? -12.801 11.322 7.973 1.00 86.25 117 ALA A O 1
ATOM 884 N N . GLY A 1 118 ? -12.205 9.180 8.344 1.00 88.81 118 GLY A N 1
ATOM 885 C CA . GLY A 1 118 ? -11.942 9.318 9.778 1.00 88.81 118 GLY A CA 1
ATOM 886 C C . GLY A 1 118 ? -13.190 9.629 10.613 1.00 88.81 118 GLY A C 1
ATOM 887 O O . GLY A 1 118 ? -13.071 10.107 11.740 1.00 88.81 118 GLY A O 1
ATOM 888 N N . LYS A 1 119 ? -14.400 9.431 10.072 1.00 90.88 119 LYS A N 1
ATOM 889 C CA . LYS A 1 119 ? -15.651 9.811 10.749 1.00 90.88 119 LYS A CA 1
ATOM 890 C C . LYS A 1 119 ? -15.987 8.858 11.886 1.00 90.88 119 LYS A C 1
ATOM 892 O O . LYS A 1 119 ? -16.470 9.309 12.921 1.00 90.88 119 LYS A O 1
ATOM 897 N N . LEU A 1 120 ? -15.743 7.564 11.694 1.00 87.94 120 LEU A N 1
ATOM 898 C CA . LEU A 1 120 ? -15.963 6.553 12.725 1.00 87.94 120 LEU A CA 1
ATOM 899 C C . LEU A 1 120 ? -14.902 6.679 13.816 1.00 87.94 120 LEU A C 1
ATOM 901 O O . LEU A 1 120 ? -15.244 6.657 14.994 1.00 87.94 120 LEU A O 1
ATOM 905 N N . ALA A 1 121 ? -13.642 6.908 13.439 1.00 88.56 121 ALA A N 1
ATOM 906 C CA . ALA A 1 121 ? -12.572 7.194 14.388 1.00 88.56 121 ALA A CA 1
ATOM 907 C C . ALA A 1 121 ? -12.881 8.442 15.233 1.00 88.56 121 ALA A C 1
ATOM 909 O O . ALA A 1 121 ? -12.830 8.376 16.459 1.00 88.56 121 ALA A O 1
ATOM 910 N N . ALA A 1 122 ? -13.301 9.546 14.605 1.00 92.38 122 ALA A N 1
ATOM 911 C CA . ALA A 1 122 ? -13.685 10.765 15.320 1.00 92.38 122 ALA A CA 1
ATOM 912 C C . ALA A 1 122 ? -14.939 10.579 16.195 1.00 92.38 122 ALA A C 1
ATOM 914 O O . ALA A 1 122 ? -15.057 11.205 17.248 1.00 92.38 122 ALA A O 1
ATOM 915 N N . PHE A 1 123 ? -15.893 9.736 15.783 1.00 92.06 123 PHE A N 1
ATOM 916 C CA . PHE A 1 123 ? -17.055 9.400 16.608 1.00 92.06 123 PHE A CA 1
ATOM 917 C C . PHE A 1 123 ? -16.637 8.609 17.854 1.00 92.06 123 PHE A C 1
ATOM 919 O O . PHE A 1 123 ? -17.051 8.951 18.961 1.00 92.06 123 PHE A O 1
ATOM 926 N N . ARG A 1 124 ? -15.766 7.607 17.689 1.00 91.38 124 ARG A N 1
ATOM 927 C CA . ARG A 1 124 ? -15.218 6.799 18.791 1.00 91.38 124 ARG A CA 1
ATOM 928 C C . ARG A 1 124 ? -14.391 7.619 19.764 1.00 91.38 124 ARG A C 1
ATOM 930 O O . ARG A 1 124 ? -14.492 7.415 20.966 1.00 91.38 124 ARG A O 1
ATOM 937 N N . GLU A 1 125 ? -13.619 8.576 19.260 1.00 91.56 125 GLU A N 1
ATOM 938 C CA . GLU A 1 125 ? -12.858 9.506 20.096 1.00 91.56 125 GLU A CA 1
ATOM 939 C C . GLU A 1 125 ? -13.778 10.347 20.998 1.00 91.56 125 GLU A C 1
ATOM 941 O O . GLU A 1 125 ? -13.454 10.598 22.154 1.00 91.56 125 GLU A O 1
ATOM 946 N N . ARG A 1 126 ? -14.949 10.759 20.491 1.00 94.38 126 ARG A N 1
ATOM 947 C CA . ARG A 1 126 ? -15.887 11.629 21.221 1.00 94.38 126 ARG A CA 1
ATOM 948 C C . ARG A 1 126 ? -16.826 10.883 22.165 1.00 94.38 126 ARG A C 1
ATOM 950 O O . ARG A 1 126 ? -17.103 11.385 23.249 1.00 94.38 126 ARG A O 1
ATOM 957 N N . TYR A 1 127 ? -17.365 9.745 21.732 1.00 92.00 127 TYR A N 1
ATOM 958 C CA . TYR A 1 127 ? -18.450 9.033 22.422 1.00 92.00 127 TYR A CA 1
ATOM 959 C C . TYR A 1 127 ? -18.040 7.651 22.948 1.00 92.00 127 TYR A C 1
ATOM 961 O O . TYR A 1 127 ? -18.862 6.956 23.543 1.00 92.00 127 TYR A O 1
ATOM 969 N N . GLY A 1 128 ? -16.786 7.245 22.740 1.00 90.19 128 GLY A N 1
ATOM 970 C CA . GLY A 1 128 ? -16.293 5.923 23.107 1.00 90.19 128 GLY A CA 1
ATOM 971 C C . GLY A 1 128 ? -16.778 4.809 22.172 1.00 90.19 128 GLY A C 1
ATOM 972 O O . GLY A 1 128 ? -17.316 5.048 21.090 1.00 90.19 128 GLY A O 1
ATOM 973 N N . ASN A 1 129 ? -16.571 3.563 22.604 1.00 88.81 129 ASN A N 1
ATOM 974 C CA . ASN A 1 129 ? -16.843 2.351 21.819 1.00 88.81 129 ASN A CA 1
ATOM 975 C C . ASN A 1 129 ? -18.238 1.741 22.045 1.00 88.81 129 ASN A C 1
ATOM 977 O O . ASN A 1 129 ? -18.588 0.773 21.375 1.00 88.81 129 ASN A O 1
ATOM 981 N N . ALA A 1 130 ? -19.034 2.331 22.936 1.00 87.81 130 ALA A N 1
ATOM 982 C CA . ALA A 1 130 ? -20.362 1.864 23.341 1.00 87.81 130 ALA A CA 1
ATOM 983 C C . ALA A 1 130 ? -21.389 1.725 22.197 1.00 87.81 130 ALA A C 1
ATOM 985 O O . ALA A 1 130 ? -22.379 1.009 22.320 1.00 87.81 130 ALA A O 1
ATOM 986 N N . TRP A 1 131 ? -21.182 2.440 21.090 1.00 87.19 131 TRP A N 1
ATOM 987 C CA . TRP A 1 131 ? -22.109 2.497 19.951 1.00 87.19 131 TRP A CA 1
ATOM 988 C C . TRP A 1 131 ? -21.634 1.691 18.735 1.00 87.19 131 TRP A C 1
ATOM 990 O O . TRP A 1 131 ? -22.146 1.883 17.631 1.00 87.19 131 TRP A O 1
ATOM 1000 N N . ASN A 1 132 ? -20.607 0.853 18.887 1.00 84.81 132 ASN A N 1
ATOM 1001 C CA . ASN A 1 132 ? -20.096 0.055 17.778 1.00 84.81 132 ASN A CA 1
ATOM 1002 C C . ASN A 1 132 ? -21.086 -1.051 17.380 1.00 84.81 132 ASN A C 1
ATOM 1004 O O . ASN A 1 132 ? -21.856 -1.551 18.196 1.00 84.81 132 ASN A O 1
ATOM 1008 N N . LEU A 1 133 ? -21.044 -1.446 16.105 1.00 80.94 133 LEU A N 1
ATOM 1009 C CA . LEU A 1 133 ? -21.774 -2.616 15.629 1.00 80.9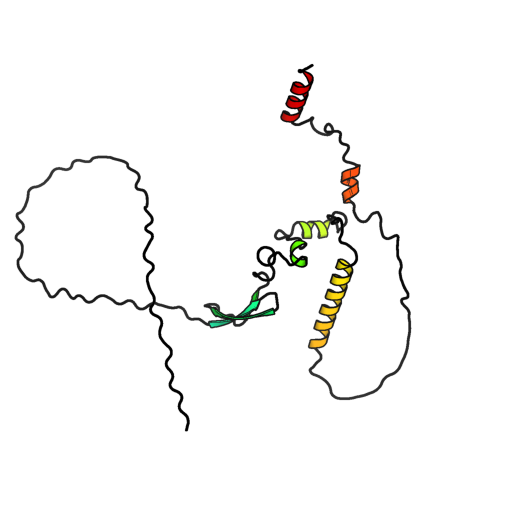4 133 LEU A CA 1
ATOM 1010 C C . LEU A 1 133 ? -21.111 -3.865 16.207 1.00 80.94 133 LEU A C 1
ATOM 1012 O O . LEU A 1 133 ? -20.027 -4.253 15.773 1.00 80.94 133 LEU A O 1
ATOM 1016 N N . GLU A 1 134 ? -21.763 -4.497 17.174 1.00 74.31 134 GLU A N 1
ATOM 1017 C CA . GLU A 1 134 ? -21.366 -5.823 17.618 1.00 74.31 134 GLU A CA 1
ATOM 1018 C C . GLU A 1 134 ? -21.655 -6.808 16.479 1.00 74.31 134 GLU A C 1
ATOM 1020 O O . GLU A 1 134 ? -22.804 -7.050 16.102 1.00 74.31 134 GLU A O 1
ATOM 1025 N N . ALA A 1 135 ? -20.598 -7.309 15.839 1.00 60.25 135 ALA A N 1
ATOM 1026 C CA . ALA A 1 135 ? -20.748 -8.282 14.771 1.00 60.25 135 ALA A CA 1
ATOM 1027 C C . ALA A 1 135 ? -21.308 -9.586 15.370 1.00 60.25 135 ALA A C 1
ATOM 1029 O O . ALA A 1 135 ? -20.687 -10.142 16.282 1.00 60.25 135 ALA A O 1
ATOM 1030 N N . PRO A 1 136 ? -22.439 -10.121 14.869 1.00 47.16 136 PRO A N 1
ATOM 1031 C CA . PRO A 1 136 ? -22.986 -11.370 15.377 1.00 47.16 136 PRO A CA 1
ATOM 1032 C C . PRO A 1 136 ? -22.030 -12.515 15.007 1.00 47.16 136 PRO A C 1
ATOM 1034 O O . PRO A 1 136 ? -22.029 -12.991 13.873 1.00 47.16 136 PRO A O 1
ATOM 1037 N N . GLY A 1 137 ? -21.187 -12.936 15.956 1.00 45.03 137 GLY A N 1
ATOM 1038 C CA . GLY A 1 137 ? -20.343 -14.132 15.839 1.00 45.03 137 GLY A CA 1
ATOM 1039 C C . GLY A 1 137 ? -18.823 -13.949 15.922 1.00 45.03 137 GLY A C 1
ATOM 1040 O O . GLY A 1 137 ? -18.116 -14.921 15.662 1.00 45.03 137 GLY A O 1
ATOM 1041 N N . ALA A 1 138 ? -18.298 -12.775 16.287 1.00 37.62 138 ALA A N 1
ATOM 1042 C CA . ALA A 1 138 ? -16.856 -12.610 16.515 1.00 37.62 138 ALA A CA 1
ATOM 1043 C C . ALA A 1 138 ? -16.545 -11.572 17.609 1.00 37.62 138 ALA A C 1
ATOM 1045 O O . ALA A 1 138 ? -16.262 -10.422 17.284 1.00 37.62 138 ALA A O 1
ATOM 1046 N N . PRO A 1 139 ? -16.612 -11.941 18.903 1.00 44.81 139 PRO A N 1
ATOM 1047 C CA . PRO A 1 139 ? -15.605 -11.385 19.814 1.00 44.81 139 PRO A CA 1
ATOM 1048 C C . PRO A 1 139 ? -15.291 -12.290 21.023 1.00 44.81 139 PRO A C 1
ATOM 1050 O O . PRO A 1 139 ? -16.074 -12.420 21.952 1.00 44.81 139 PRO A O 1
ATOM 1053 N N . ALA A 1 140 ? -14.103 -12.892 21.006 1.00 46.72 140 ALA A N 1
ATOM 1054 C CA . ALA A 1 140 ? -13.303 -13.214 22.199 1.00 46.72 140 ALA A CA 1
ATOM 1055 C C . ALA A 1 140 ? -11.886 -13.570 21.724 1.00 46.72 140 ALA A C 1
ATOM 1057 O O . ALA A 1 140 ? -10.898 -12.953 22.103 1.00 46.72 140 ALA A O 1
ATOM 1058 N N . GLN A 1 141 ? -11.799 -14.470 20.741 1.00 41.81 141 GLN A N 1
ATOM 1059 C CA . GLN A 1 141 ? -10.517 -14.996 20.266 1.00 41.81 141 GLN A CA 1
ATOM 1060 C C . GLN A 1 141 ? -9.744 -14.026 19.356 1.00 41.81 141 GLN A C 1
ATOM 1062 O O . GLN A 1 141 ? -8.516 -14.024 19.373 1.00 41.81 141 GLN A O 1
ATOM 1067 N N . GLU A 1 142 ? -10.422 -13.185 18.566 1.00 49.31 142 GLU A N 1
ATOM 1068 C CA . GLU A 1 142 ? -9.745 -12.237 17.663 1.00 49.31 142 GLU A CA 1
ATOM 1069 C C . GLU A 1 142 ? -9.220 -10.992 18.399 1.00 49.31 142 GLU A C 1
ATOM 1071 O O . GLU A 1 142 ? -8.176 -10.460 18.021 1.00 49.31 142 GLU A O 1
ATOM 1076 N N . ALA A 1 143 ? -9.878 -10.573 19.487 1.00 52.94 143 ALA A N 1
ATOM 1077 C CA . ALA A 1 143 ? -9.409 -9.483 20.344 1.00 52.94 143 ALA A CA 1
ATOM 1078 C C . ALA A 1 143 ? -8.158 -9.896 21.139 1.00 52.94 143 ALA A C 1
ATOM 1080 O O . ALA A 1 143 ? -7.171 -9.159 21.150 1.00 52.94 143 ALA A O 1
ATOM 1081 N N . GLU A 1 144 ? -8.146 -11.110 21.702 1.00 52.53 144 GLU A N 1
ATOM 1082 C CA . GLU A 1 144 ? -6.964 -11.678 22.363 1.00 52.53 144 GLU A CA 1
ATOM 1083 C C . GLU A 1 144 ? -5.800 -11.877 21.383 1.00 52.53 144 GLU A C 1
ATOM 1085 O O . GLU A 1 144 ? -4.657 -11.553 21.702 1.00 52.53 144 GLU A O 1
ATOM 1090 N N . GLN A 1 145 ? -6.063 -12.349 20.158 1.00 50.66 145 GLN A N 1
ATOM 1091 C CA . GLN A 1 145 ? -5.013 -12.528 19.149 1.00 50.66 145 GLN A CA 1
ATOM 1092 C C . GLN A 1 145 ? -4.423 -11.198 18.669 1.00 50.66 145 GLN A C 1
ATOM 1094 O O . GLN A 1 145 ? -3.210 -11.115 18.481 1.00 50.66 145 GLN A O 1
ATOM 1099 N N . GLN A 1 146 ? -5.235 -10.149 18.508 1.00 56.66 146 GLN A N 1
ATOM 1100 C CA . GLN A 1 146 ? -4.735 -8.820 18.141 1.00 56.66 146 GLN A CA 1
ATOM 1101 C C . GLN A 1 146 ? -3.933 -8.168 19.275 1.00 56.66 146 GLN A C 1
ATOM 1103 O O . GLN A 1 146 ? -2.922 -7.519 19.003 1.00 56.66 146 GLN A O 1
ATOM 1108 N N . GLN A 1 147 ? -4.328 -8.364 20.538 1.00 58.53 147 GLN A N 1
ATOM 1109 C CA . GLN A 1 147 ? -3.557 -7.893 21.694 1.00 58.53 147 GLN A CA 1
ATOM 1110 C C . GLN A 1 147 ? -2.228 -8.651 21.828 1.00 58.53 147 GLN A C 1
ATOM 1112 O O . GLN A 1 147 ? -1.176 -8.018 21.896 1.00 58.53 147 GLN A O 1
ATOM 1117 N N . GLN A 1 148 ? -2.241 -9.984 21.718 1.00 59.00 148 GLN A N 1
ATOM 1118 C CA . GLN A 1 148 ? -1.021 -10.801 21.737 1.00 59.00 148 GLN A CA 1
ATOM 1119 C C . GLN A 1 148 ? -0.086 -10.504 20.554 1.00 59.00 148 GLN A C 1
ATOM 1121 O O . GLN A 1 148 ? 1.132 -10.596 20.700 1.00 59.00 148 GLN A O 1
ATOM 1126 N N . GLN A 1 149 ? -0.616 -10.164 19.374 1.00 61.19 149 GLN A N 1
ATOM 1127 C CA . GLN A 1 149 ? 0.204 -9.741 18.232 1.00 61.19 149 GLN A CA 1
ATOM 1128 C C . GLN A 1 149 ? 0.831 -8.363 18.468 1.00 61.19 149 GLN A C 1
ATOM 1130 O O . GLN A 1 149 ? 2.027 -8.209 18.241 1.00 61.19 149 GLN A O 1
ATOM 1135 N N . ARG A 1 150 ? 0.081 -7.394 19.013 1.00 67.62 150 ARG A N 1
ATOM 1136 C CA . ARG A 1 150 ? 0.625 -6.071 19.371 1.00 67.62 150 ARG A CA 1
ATOM 1137 C C . ARG A 1 150 ? 1.712 -6.151 20.442 1.00 67.62 150 ARG A C 1
ATOM 1139 O O . ARG A 1 150 ? 2.713 -5.449 20.324 1.00 67.62 150 ARG A O 1
ATOM 1146 N N . GLU A 1 151 ? 1.552 -7.013 21.444 1.00 64.62 151 GLU A N 1
ATOM 1147 C CA . GLU A 1 151 ? 2.579 -7.249 22.468 1.00 64.62 151 GLU A CA 1
ATOM 1148 C C . GLU A 1 151 ? 3.830 -7.924 21.889 1.00 64.62 151 GLU A C 1
ATOM 1150 O O . GLU A 1 151 ? 4.951 -7.525 22.205 1.00 64.62 151 GLU A O 1
ATOM 1155 N N . LYS A 1 152 ? 3.667 -8.895 20.979 1.00 59.97 152 LYS A N 1
ATOM 1156 C CA . LYS A 1 152 ? 4.795 -9.541 20.284 1.00 59.97 152 LYS A CA 1
ATOM 1157 C C . LYS A 1 152 ? 5.533 -8.578 19.349 1.00 59.97 152 LYS A C 1
ATOM 1159 O O . LYS A 1 152 ? 6.762 -8.607 19.313 1.00 59.97 152 LYS A O 1
ATOM 1164 N N . ASP A 1 153 ? 4.819 -7.700 18.648 1.00 61.28 153 ASP A N 1
ATOM 1165 C CA . ASP A 1 153 ? 5.414 -6.685 17.770 1.00 61.28 153 ASP A CA 1
ATOM 1166 C C . ASP A 1 153 ? 6.108 -5.559 18.556 1.00 61.28 153 ASP A C 1
ATOM 1168 O O . ASP A 1 153 ? 7.106 -5.003 18.090 1.00 61.28 153 ASP A O 1
ATOM 1172 N N . ALA A 1 154 ? 5.622 -5.233 19.759 1.00 59.16 154 ALA A N 1
ATOM 1173 C CA . ALA A 1 154 ? 6.298 -4.316 20.676 1.00 59.16 154 ALA A CA 1
ATOM 1174 C C . ALA A 1 154 ? 7.591 -4.936 21.238 1.00 59.16 154 ALA A C 1
ATOM 1176 O O . ALA A 1 154 ? 8.647 -4.308 21.169 1.00 59.16 154 ALA A O 1
ATOM 1177 N N . ALA A 1 155 ? 7.548 -6.200 21.676 1.00 57.59 155 ALA A N 1
ATOM 1178 C CA . ALA A 1 155 ? 8.723 -6.918 22.178 1.00 57.59 155 ALA A CA 1
ATOM 1179 C C . ALA A 1 155 ? 9.793 -7.161 21.092 1.00 57.59 155 ALA A C 1
ATOM 1181 O O . ALA A 1 155 ? 10.992 -7.099 21.367 1.00 57.59 155 ALA A O 1
ATOM 1182 N N . ALA A 1 156 ? 9.386 -7.390 19.837 1.00 55.28 156 ALA A N 1
ATOM 1183 C CA . ALA A 1 156 ? 10.315 -7.554 18.718 1.00 55.28 156 ALA A CA 1
ATOM 1184 C C . ALA A 1 156 ? 11.037 -6.246 18.343 1.00 55.28 156 ALA A C 1
ATOM 1186 O O . ALA A 1 156 ? 12.195 -6.285 17.927 1.00 55.28 156 ALA A O 1
ATOM 1187 N N . LYS A 1 157 ? 10.396 -5.084 18.531 1.00 52.59 157 LYS A N 1
ATOM 1188 C CA . LYS A 1 157 ? 11.017 -3.773 18.274 1.00 52.59 157 LYS A CA 1
ATOM 1189 C C . LYS A 1 157 ? 12.004 -3.339 19.355 1.00 52.59 157 LYS A C 1
ATOM 1191 O O . LYS A 1 157 ? 12.948 -2.620 19.038 1.00 52.59 157 LYS A O 1
ATOM 1196 N N . GLU A 1 158 ? 11.835 -3.787 20.595 1.00 49.34 158 GLU A N 1
ATOM 1197 C CA . GLU A 1 158 ? 12.783 -3.487 21.677 1.00 49.34 158 GLU A CA 1
ATOM 1198 C C . GLU A 1 158 ? 14.045 -4.374 21.622 1.00 49.34 158 GLU A C 1
ATOM 1200 O O . GLU A 1 158 ? 15.124 -3.939 22.023 1.00 49.34 158 GLU A O 1
ATOM 1205 N N . GLY A 1 159 ? 13.959 -5.572 21.029 1.00 45.78 159 GLY A N 1
ATOM 1206 C CA . GLY A 1 159 ? 15.082 -6.514 20.910 1.00 45.78 159 GLY A CA 1
ATOM 1207 C C . GLY A 1 159 ? 16.093 -6.242 19.784 1.00 45.78 159 GLY A C 1
ATOM 1208 O O . GLY A 1 159 ? 17.177 -6.828 19.792 1.00 45.78 159 GLY A O 1
ATOM 1209 N N . GLU A 1 160 ? 15.788 -5.366 18.819 1.00 42.38 160 GLU A N 1
ATOM 1210 C CA . GLU A 1 160 ? 16.688 -5.073 17.682 1.00 42.38 160 GLU A CA 1
ATOM 1211 C C . GLU A 1 160 ? 17.604 -3.856 17.926 1.00 42.38 160 GLU A C 1
ATOM 1213 O O . GLU A 1 160 ? 18.586 -3.665 17.214 1.00 42.38 160 GLU A O 1
ATOM 1218 N N . VAL A 1 161 ? 17.365 -3.075 18.987 1.00 40.81 161 VAL A N 1
ATOM 1219 C CA . VAL A 1 161 ? 18.168 -1.880 19.329 1.00 40.81 161 VAL A CA 1
ATOM 1220 C C . VAL A 1 161 ? 19.322 -2.189 20.306 1.00 40.81 161 VAL A C 1
ATOM 1222 O O . VAL A 1 161 ? 20.181 -1.346 20.534 1.00 40.81 161 VAL A O 1
ATOM 1225 N N . GLN A 1 162 ? 19.424 -3.411 20.846 1.00 43.06 162 GLN A N 1
ATOM 1226 C CA . GLN A 1 162 ? 20.409 -3.765 21.890 1.00 43.06 162 GLN A CA 1
ATOM 1227 C C . GLN A 1 162 ? 21.490 -4.783 21.464 1.00 43.06 162 GLN A C 1
ATOM 1229 O O . GLN A 1 162 ? 22.121 -5.406 22.313 1.00 43.06 162 GLN A O 1
ATOM 1234 N N . LYS A 1 163 ? 21.754 -4.954 20.159 1.00 36.88 163 LYS A N 1
ATOM 1235 C CA . LYS A 1 163 ? 22.785 -5.887 19.641 1.00 36.88 163 LYS A CA 1
ATOM 1236 C C . LYS A 1 163 ? 24.156 -5.270 19.308 1.00 36.88 163 LYS A C 1
ATOM 1238 O O . LYS A 1 163 ? 24.973 -5.928 18.672 1.00 36.88 163 LYS A O 1
ATOM 1243 N N . GLU A 1 164 ? 24.452 -4.069 19.805 1.00 35.41 164 GLU A N 1
ATOM 1244 C CA . GLU A 1 164 ? 25.791 -3.455 19.755 1.00 35.41 164 GLU A CA 1
ATOM 1245 C C . GLU A 1 164 ? 26.221 -2.932 21.141 1.00 35.41 164 GLU A C 1
ATOM 1247 O O . GLU A 1 164 ? 26.298 -1.729 21.348 1.00 35.41 164 GLU A O 1
ATOM 1252 N N . ALA A 1 165 ? 26.454 -3.820 22.116 1.00 34.03 165 ALA A N 1
ATOM 1253 C CA . ALA A 1 165 ? 27.300 -3.577 23.301 1.00 34.03 165 ALA A CA 1
ATOM 1254 C C . ALA A 1 165 ? 27.265 -4.807 24.227 1.00 34.03 165 ALA A C 1
ATOM 1256 O O . ALA A 1 165 ? 26.440 -4.876 25.132 1.00 34.03 165 ALA A O 1
ATOM 1257 N N . ASP A 1 166 ? 28.157 -5.779 24.023 1.00 33.03 166 ASP A N 1
ATOM 1258 C CA . ASP A 1 166 ? 28.390 -6.842 25.008 1.00 33.03 166 ASP A CA 1
ATOM 1259 C C . ASP A 1 166 ? 29.895 -7.028 25.234 1.00 33.03 166 ASP A C 1
ATOM 1261 O O . ASP A 1 166 ? 30.610 -7.603 24.413 1.00 33.03 166 ASP A O 1
ATOM 1265 N N . SER A 1 167 ? 30.373 -6.483 26.353 1.00 35.09 167 SER A N 1
ATOM 1266 C CA . SER A 1 167 ? 31.545 -6.981 27.062 1.00 35.09 167 SER A CA 1
ATOM 1267 C C . SER A 1 167 ? 31.484 -6.547 28.528 1.00 35.09 167 SER A C 1
ATOM 1269 O O . SER A 1 167 ? 31.519 -5.358 28.837 1.00 35.09 167 SER A O 1
ATOM 1271 N N . ASP A 1 168 ? 31.501 -7.562 29.388 1.00 40.53 168 ASP A N 1
ATOM 1272 C CA . ASP A 1 168 ? 31.939 -7.585 30.785 1.00 40.53 168 ASP A CA 1
ATOM 1273 C C . ASP A 1 168 ? 30.945 -7.318 31.940 1.00 40.53 168 ASP A C 1
ATOM 1275 O O . ASP A 1 168 ? 30.551 -6.201 32.257 1.00 40.53 168 ASP A O 1
ATOM 1279 N N . LYS A 1 169 ? 30.801 -8.407 32.718 1.00 43.69 169 LYS A N 1
ATOM 1280 C CA . LYS A 1 169 ? 30.729 -8.506 34.191 1.00 43.69 169 LYS A CA 1
ATOM 1281 C C . LYS A 1 169 ? 29.372 -8.422 34.920 1.00 43.69 169 LYS A C 1
ATOM 1283 O O . LYS A 1 169 ? 28.957 -7.386 35.413 1.00 43.69 169 LYS A O 1
ATOM 1288 N N . LYS A 1 170 ? 28.949 -9.638 35.304 1.00 39.12 170 LYS A N 1
ATOM 1289 C CA . LYS A 1 170 ? 28.958 -10.157 36.697 1.00 39.12 170 LYS A CA 1
ATOM 1290 C C . LYS A 1 170 ? 27.652 -10.077 37.520 1.00 39.12 170 LYS A C 1
ATOM 1292 O O . LYS A 1 170 ? 27.405 -9.128 38.244 1.00 39.12 170 LYS A O 1
ATOM 1297 N N . GLN A 1 171 ? 27.025 -11.259 37.552 1.00 43.25 171 GLN A N 1
ATOM 1298 C CA . GLN A 1 171 ? 26.379 -11.984 38.664 1.00 43.25 171 GLN A CA 1
ATOM 1299 C C . GLN A 1 171 ? 24.968 -11.616 39.180 1.00 43.25 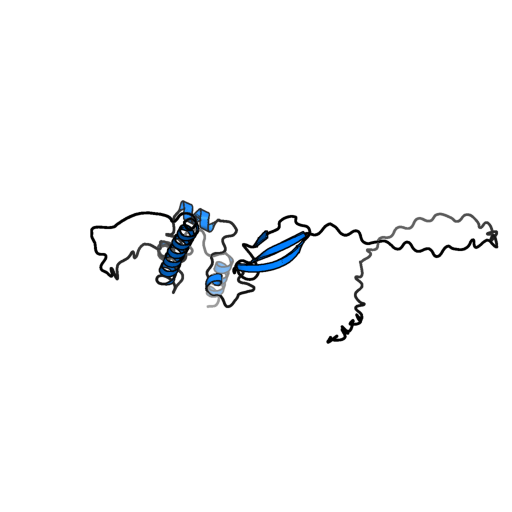171 GLN A C 1
ATOM 1301 O O . GLN A 1 171 ? 24.590 -10.452 39.183 1.00 43.25 171 GLN A O 1
ATOM 1306 N N . PRO A 1 172 ? 24.199 -12.645 39.627 1.00 40.84 172 PRO A N 1
ATOM 1307 C CA . PRO A 1 172 ? 22.747 -12.599 39.828 1.00 40.84 172 PRO A CA 1
ATOM 1308 C C . PRO A 1 172 ? 22.334 -12.754 41.312 1.00 40.84 172 PRO A C 1
ATOM 1310 O O . PRO A 1 172 ? 23.207 -12.879 42.168 1.00 40.84 172 PRO A O 1
ATOM 1313 N N . GLN A 1 173 ? 21.011 -12.853 41.553 1.00 35.31 173 GLN A N 1
ATOM 1314 C CA . GLN A 1 173 ? 20.243 -13.040 42.816 1.00 35.31 173 GLN A CA 1
ATOM 1315 C C . GLN A 1 173 ? 19.446 -11.766 43.162 1.00 35.31 173 GLN A C 1
ATOM 1317 O O . GLN A 1 173 ? 19.977 -10.675 43.046 1.00 35.31 173 GLN A O 1
ATOM 1322 N N . ALA A 1 174 ? 18.179 -11.770 43.574 1.00 33.22 174 ALA A N 1
ATOM 1323 C CA . ALA A 1 174 ? 17.244 -12.793 44.027 1.00 33.22 174 ALA A CA 1
ATOM 1324 C C . ALA A 1 174 ? 15.816 -12.198 43.991 1.00 33.22 174 ALA A C 1
ATOM 1326 O O . ALA A 1 174 ? 15.688 -10.978 44.014 1.00 33.22 174 ALA A O 1
ATOM 1327 N N . GLN A 1 175 ? 14.796 -13.067 44.106 1.00 35.91 175 GLN A N 1
ATOM 1328 C CA . GLN A 1 175 ? 13.468 -12.776 44.691 1.00 35.91 175 GLN A CA 1
ATOM 1329 C C . GLN A 1 175 ? 12.551 -11.842 43.874 1.00 35.91 175 GLN A C 1
ATOM 1331 O O . GLN A 1 175 ? 12.987 -10.914 43.223 1.00 35.91 175 GLN A O 1
ATOM 1336 N N . ALA A 1 176 ? 11.234 -11.962 43.869 1.00 31.38 176 ALA A N 1
ATOM 1337 C CA . ALA A 1 176 ? 10.288 -12.927 44.386 1.00 31.38 176 ALA A CA 1
ATOM 1338 C C . ALA A 1 176 ? 8.933 -12.508 43.800 1.00 31.38 176 ALA A C 1
ATOM 1340 O O . ALA A 1 176 ? 8.674 -11.321 43.626 1.00 31.38 176 ALA A O 1
ATOM 1341 N N . GLY A 1 177 ? 8.033 -13.471 43.639 1.00 32.03 177 GLY A N 1
ATOM 1342 C CA . GLY A 1 177 ? 6.634 -13.197 43.924 1.00 32.03 177 GLY A CA 1
ATOM 1343 C C . GLY A 1 177 ? 5.711 -12.989 42.730 1.00 32.03 177 GLY A C 1
ATOM 1344 O O . GLY A 1 177 ? 5.741 -11.976 42.047 1.00 32.03 177 GLY A O 1
ATOM 1345 N N . ARG A 1 178 ? 4.723 -13.887 42.729 1.00 32.94 178 ARG A N 1
ATOM 1346 C CA . ARG A 1 178 ? 3.290 -13.565 42.693 1.00 32.94 178 ARG A CA 1
ATOM 1347 C C . ARG A 1 178 ? 2.584 -13.790 41.353 1.00 32.94 178 ARG A C 1
ATOM 1349 O O . ARG A 1 178 ? 2.354 -12.884 40.571 1.00 32.94 178 ARG A O 1
ATOM 1356 N N . ALA A 1 179 ? 2.203 -15.056 41.184 1.00 31.17 179 ALA A N 1
ATOM 1357 C CA . ALA A 1 179 ? 0.807 -15.494 41.134 1.00 31.17 179 ALA A CA 1
ATOM 1358 C C . ALA A 1 179 ? -0.164 -14.640 40.299 1.00 31.17 179 ALA A C 1
ATOM 1360 O O . ALA A 1 179 ? -0.636 -13.605 40.758 1.00 31.17 179 ALA A O 1
ATOM 1361 N N . ALA A 1 180 ? -0.560 -15.181 39.149 1.00 37.03 180 ALA A N 1
ATOM 1362 C CA . ALA A 1 180 ? -1.830 -14.877 38.500 1.00 37.03 180 ALA A CA 1
ATOM 1363 C C . ALA A 1 180 ? -2.450 -16.207 38.041 1.00 37.03 180 ALA A C 1
ATOM 1365 O O . ALA A 1 180 ? -2.170 -16.723 36.963 1.00 37.03 180 ALA A O 1
ATOM 1366 N N . GLU A 1 181 ? -3.201 -16.800 38.964 1.00 42.22 181 GLU A N 1
ATOM 1367 C CA . GLU A 1 181 ? -4.141 -17.905 38.763 1.00 42.22 181 GLU A CA 1
ATOM 1368 C C . GLU A 1 181 ? -5.531 -17.315 38.385 1.00 42.22 181 GLU A C 1
ATOM 1370 O O . GLU A 1 181 ? -5.683 -16.093 38.395 1.00 42.22 181 GLU A O 1
ATOM 1375 N N . PRO A 1 182 ? -6.538 -18.112 37.986 1.00 41.72 182 PRO A N 1
ATOM 1376 C CA . PRO A 1 182 ? -7.050 -18.123 36.620 1.00 41.72 182 PRO A CA 1
ATOM 1377 C C . PRO A 1 182 ? -8.533 -17.710 36.502 1.00 41.72 182 PRO A C 1
ATOM 1379 O O . PRO A 1 182 ? -9.263 -17.639 37.484 1.00 41.72 182 PRO A O 1
ATOM 1382 N N . ALA A 1 183 ? -8.991 -17.545 35.257 1.00 34.56 183 ALA A N 1
ATOM 1383 C CA . ALA A 1 183 ? -10.367 -17.825 34.829 1.00 34.56 183 ALA A CA 1
ATOM 1384 C C . ALA A 1 183 ? -11.509 -17.139 35.615 1.00 34.56 183 ALA A C 1
ATOM 1386 O O . ALA A 1 183 ? -12.332 -17.801 36.248 1.00 34.56 183 ALA A O 1
ATOM 1387 N N . ALA A 1 184 ? -11.646 -15.818 35.460 1.00 36.19 184 ALA A N 1
ATOM 1388 C CA . ALA A 1 184 ? -12.925 -15.133 35.663 1.00 36.19 184 ALA A CA 1
ATOM 1389 C C . ALA A 1 184 ? -13.804 -15.308 34.414 1.00 36.19 184 ALA A C 1
ATOM 1391 O O . ALA A 1 184 ? -14.053 -14.401 33.633 1.00 36.19 184 ALA A O 1
ATOM 1392 N N . THR A 1 185 ? -14.253 -16.538 34.200 1.00 35.25 185 THR A N 1
ATOM 1393 C CA . THR A 1 185 ? -15.394 -16.810 33.336 1.00 35.25 185 THR A CA 1
ATOM 1394 C C . THR A 1 185 ? -16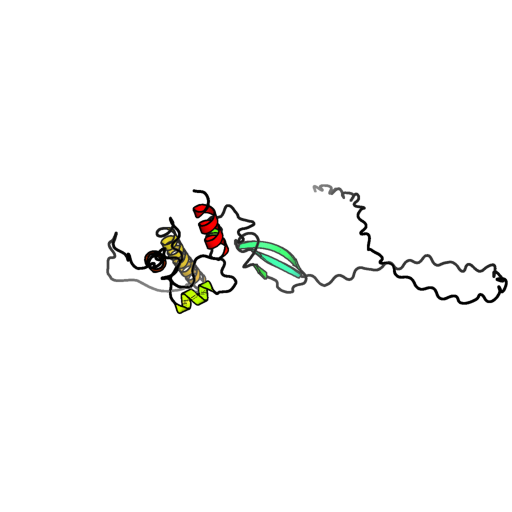.639 -16.146 33.936 1.00 35.25 185 THR A C 1
ATOM 1396 O O . THR A 1 185 ? -16.974 -16.415 35.086 1.00 35.25 185 THR A O 1
ATOM 1399 N N . GLN A 1 186 ? -17.370 -15.413 33.092 1.00 42.72 186 GLN A N 1
ATOM 1400 C CA . GLN A 1 186 ? -18.835 -15.302 33.123 1.00 42.72 186 GLN A CA 1
ATOM 1401 C C . GLN A 1 186 ? -19.432 -14.313 34.139 1.00 42.72 186 GLN A C 1
ATOM 1403 O O . GLN A 1 186 ? -20.048 -14.738 35.109 1.00 42.72 186 GLN A O 1
ATOM 1408 N N . LEU A 1 187 ? -19.311 -13.004 33.872 1.00 43.03 187 LEU A N 1
ATOM 1409 C CA . LEU A 1 187 ? -20.353 -11.974 34.107 1.00 43.03 187 LEU A CA 1
ATOM 1410 C C . LEU A 1 187 ? -19.924 -10.580 33.580 1.00 43.03 187 LEU A C 1
ATOM 1412 O O . LEU A 1 187 ? -20.347 -9.557 34.109 1.00 43.03 187 LEU A O 1
ATOM 1416 N N . GLU A 1 188 ? -19.062 -10.527 32.563 1.00 45.28 188 GLU A N 1
ATOM 1417 C CA . GLU A 1 188 ? -18.569 -9.266 31.998 1.00 45.28 188 GLU A CA 1
ATOM 1418 C C . GLU A 1 188 ? -19.674 -8.617 31.140 1.00 45.28 188 GLU A C 1
ATOM 1420 O O . GLU A 1 188 ? -20.050 -9.112 30.080 1.00 45.28 188 GLU A O 1
ATOM 1425 N N . ASP A 1 189 ? -20.257 -7.569 31.724 1.00 53.50 189 ASP A N 1
ATOM 1426 C CA . ASP A 1 189 ? -20.874 -6.392 31.114 1.00 53.50 189 ASP A CA 1
ATOM 1427 C C . ASP A 1 189 ? -21.962 -6.610 30.052 1.00 53.50 189 ASP A C 1
ATOM 1429 O O . ASP A 1 189 ? -21.848 -6.238 28.887 1.00 53.50 189 ASP A O 1
ATOM 1433 N N . GLN A 1 190 ? -23.141 -7.044 30.515 1.00 55.41 190 GLN A N 1
ATOM 1434 C CA . GLN A 1 190 ? -24.402 -6.992 29.751 1.00 55.41 190 GLN A CA 1
ATOM 1435 C C . GLN A 1 190 ? -24.752 -5.580 29.200 1.00 55.41 190 GLN A C 1
ATOM 1437 O O . GLN A 1 190 ? -25.700 -5.442 28.431 1.00 55.41 190 GLN A O 1
ATOM 1442 N N . PHE A 1 191 ? -24.013 -4.530 29.577 1.00 54.84 191 PHE A N 1
ATOM 1443 C CA . PHE A 1 191 ? -24.295 -3.129 29.249 1.00 54.84 191 PHE A CA 1
ATOM 1444 C C . PHE A 1 191 ? -23.273 -2.446 28.326 1.00 54.84 191 PHE A C 1
ATOM 1446 O O . PHE A 1 191 ? -23.404 -1.245 28.093 1.00 54.84 191 PHE A O 1
ATOM 1453 N N . ASP A 1 192 ? -22.289 -3.157 27.770 1.00 69.56 192 ASP A N 1
ATOM 1454 C CA . ASP A 1 192 ? -21.257 -2.514 26.938 1.00 69.56 192 ASP A CA 1
ATOM 1455 C C . ASP A 1 192 ? -21.774 -2.004 25.583 1.00 69.56 192 ASP A C 1
ATOM 1457 O O . ASP A 1 192 ? -21.254 -1.028 25.035 1.00 69.56 192 ASP A O 1
ATOM 1461 N N . SER A 1 193 ? -22.829 -2.621 25.047 1.00 82.75 193 SER A N 1
ATOM 1462 C CA . SER A 1 193 ? -23.439 -2.231 23.775 1.00 82.75 193 SER A CA 1
ATOM 1463 C C . SER A 1 193 ? -24.712 -1.415 24.008 1.00 82.75 193 SER A C 1
ATOM 1465 O O . SER A 1 193 ? -25.770 -1.941 24.350 1.00 82.75 193 SER A O 1
ATOM 1467 N N . LEU A 1 194 ? -24.634 -0.101 23.782 1.00 86.38 194 LEU A N 1
ATOM 1468 C CA . LEU A 1 194 ? -25.774 0.819 23.901 1.00 86.38 194 LEU A CA 1
ATOM 1469 C C . LEU A 1 194 ? -26.691 0.791 22.663 1.00 86.38 194 LEU A C 1
ATOM 1471 O O . LEU A 1 194 ? -27.736 1.445 22.643 1.00 86.38 194 LEU A O 1
ATOM 1475 N N . VAL A 1 195 ? -26.319 0.044 21.621 1.00 87.12 195 VAL A N 1
ATOM 1476 C CA . VAL A 1 195 ? -27.057 -0.018 20.351 1.00 87.12 195 VAL A CA 1
ATOM 1477 C C . VAL A 1 195 ? -28.437 -0.659 20.531 1.00 87.12 195 VAL A C 1
ATOM 1479 O O . VAL A 1 195 ? -29.400 -0.208 19.909 1.00 87.12 195 VAL A O 1
ATOM 1482 N N . ASP A 1 196 ? -28.570 -1.649 21.419 1.00 86.38 196 ASP A N 1
ATOM 1483 C CA . ASP A 1 196 ? -29.851 -2.330 21.646 1.00 86.38 196 ASP A CA 1
ATOM 1484 C C . ASP A 1 196 ? -30.911 -1.414 22.282 1.00 86.38 196 ASP A C 1
ATOM 1486 O O . ASP A 1 196 ? -32.095 -1.497 21.962 1.00 86.38 196 ASP A O 1
ATOM 1490 N N . LEU A 1 197 ? -30.497 -0.430 23.089 1.00 88.31 197 LEU A N 1
ATOM 1491 C CA . LEU A 1 197 ? -31.412 0.556 23.678 1.00 88.31 197 LEU A CA 1
ATOM 1492 C C . LEU A 1 197 ? -32.146 1.376 22.607 1.00 88.31 197 LEU A C 1
ATOM 1494 O O . LEU A 1 197 ? -33.315 1.717 22.787 1.00 88.31 197 LEU A O 1
ATOM 1498 N N . ILE A 1 198 ? -31.489 1.664 21.476 1.00 86.69 198 ILE A N 1
ATOM 1499 C CA . ILE A 1 198 ? -32.124 2.355 20.343 1.00 86.69 198 ILE A CA 1
ATOM 1500 C C . ILE A 1 198 ? -33.234 1.478 19.755 1.00 86.69 198 ILE A C 1
ATOM 1502 O O . ILE A 1 198 ? -34.295 1.990 19.404 1.00 86.69 198 ILE A O 1
ATOM 1506 N N . SER A 1 199 ? -32.996 0.167 19.665 1.00 85.62 199 SER A N 1
ATOM 1507 C CA . SER A 1 199 ? -33.960 -0.802 19.144 1.00 85.62 199 SER A CA 1
ATOM 1508 C C . SER A 1 199 ? -35.164 -0.951 20.086 1.00 85.62 199 SER A C 1
ATOM 1510 O O . SER A 1 199 ? -36.307 -0.898 19.638 1.00 85.62 199 SER A O 1
ATOM 1512 N N . MET A 1 200 ? -34.916 -1.017 21.398 1.00 85.81 200 MET A N 1
ATOM 1513 C CA . MET A 1 200 ? -35.947 -1.172 22.429 1.00 85.81 200 MET A CA 1
ATOM 1514 C C . MET A 1 200 ? -36.863 0.042 22.569 1.00 85.81 200 MET A C 1
ATOM 1516 O O . MET A 1 200 ? -38.067 -0.112 22.765 1.00 85.81 200 MET A O 1
ATOM 1520 N N . TYR A 1 201 ? -36.318 1.254 22.449 1.00 86.38 201 TYR A N 1
ATOM 1521 C CA . TYR A 1 201 ? -37.118 2.481 22.504 1.00 86.38 201 TYR A CA 1
ATOM 1522 C C . TYR A 1 201 ? -37.779 2.839 21.169 1.00 86.38 201 TYR A C 1
ATOM 1524 O O . TYR A 1 201 ? -38.653 3.710 21.141 1.00 86.38 201 TYR A O 1
ATOM 1532 N N . ALA A 1 202 ? -37.410 2.177 20.068 1.00 82.31 202 ALA A N 1
ATOM 1533 C CA . ALA A 1 202 ? -38.072 2.332 18.780 1.00 82.31 202 ALA A CA 1
ATOM 1534 C C . ALA A 1 202 ? -39.435 1.621 18.789 1.00 82.31 202 ALA A C 1
ATOM 1536 O O . ALA A 1 202 ? -39.629 0.570 18.183 1.00 82.31 202 ALA A O 1
ATOM 1537 N N . THR A 1 203 ? -40.413 2.219 19.471 1.00 76.12 203 THR A N 1
ATOM 1538 C CA . THR A 1 203 ? -41.819 1.826 19.357 1.00 76.12 203 THR A CA 1
ATOM 1539 C C . THR A 1 203 ? -42.229 1.863 17.886 1.00 76.12 203 THR A C 1
ATOM 1541 O O . THR A 1 203 ? -42.043 2.885 17.223 1.00 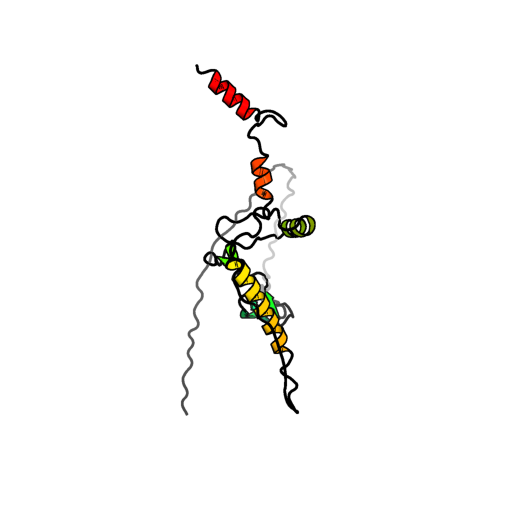76.12 203 THR A O 1
ATOM 1544 N N . GLU A 1 204 ? -42.826 0.785 17.374 1.00 64.38 204 GLU A N 1
ATOM 1545 C CA . GLU A 1 204 ? -43.273 0.664 15.973 1.00 64.38 204 GLU A CA 1
ATOM 1546 C C . GLU A 1 204 ? -44.334 1.701 15.554 1.00 64.38 204 GLU A C 1
ATOM 1548 O O . GLU A 1 204 ? -44.762 1.741 14.394 1.00 64.38 204 GLU A O 1
ATOM 1553 N N . ASP A 1 205 ? -44.761 2.558 16.481 1.00 57.56 205 ASP A N 1
ATOM 1554 C CA . ASP A 1 205 ? -45.663 3.666 16.241 1.00 57.56 205 ASP A CA 1
ATOM 1555 C C . ASP A 1 205 ? -45.009 4.704 15.325 1.00 57.56 205 ASP A C 1
ATOM 1557 O O . ASP A 1 205 ? -44.406 5.695 15.738 1.00 57.56 205 ASP A O 1
ATOM 1561 N N . LYS A 1 206 ? -45.239 4.506 14.024 1.00 57.97 206 LYS A N 1
ATOM 1562 C CA . LYS A 1 206 ? -44.962 5.414 12.893 1.00 57.97 206 LYS A CA 1
ATOM 1563 C C . LYS A 1 206 ? -45.652 6.788 12.999 1.00 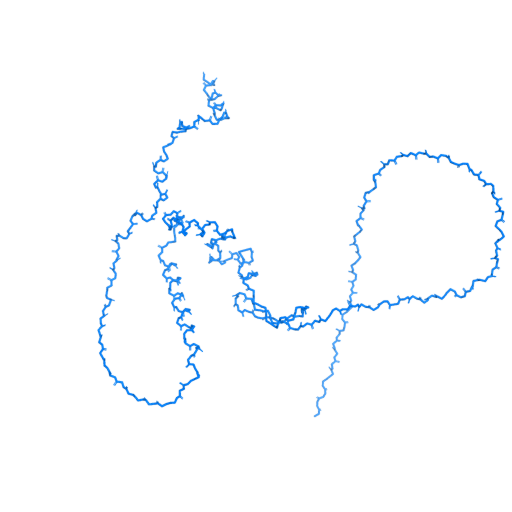57.97 206 LYS A C 1
ATOM 1565 O O . LYS A 1 206 ? -45.841 7.455 11.987 1.00 57.97 206 LYS A O 1
ATOM 1570 N N . ASN A 1 207 ? -46.076 7.199 14.190 1.00 56.47 207 ASN A N 1
ATOM 1571 C CA . ASN A 1 207 ? -46.895 8.379 14.441 1.00 56.47 207 ASN A CA 1
ATOM 1572 C C . ASN A 1 207 ? -46.230 9.419 15.353 1.00 56.47 207 ASN A C 1
ATOM 1574 O O . ASN A 1 207 ? -46.864 10.424 15.660 1.00 56.47 207 ASN A O 1
ATOM 1578 N N . ILE A 1 208 ? -44.966 9.243 15.754 1.00 58.78 208 ILE A N 1
ATOM 1579 C CA . ILE A 1 208 ? -44.306 10.183 16.680 1.00 58.78 208 ILE A CA 1
ATOM 1580 C C . ILE A 1 208 ? -43.806 11.467 15.974 1.00 58.78 208 ILE A C 1
ATOM 1582 O O . ILE A 1 208 ? -43.625 12.489 16.629 1.00 58.78 208 ILE A O 1
ATOM 1586 N N . ALA A 1 209 ? -43.677 11.498 14.639 1.00 57.19 209 ALA A N 1
ATOM 1587 C CA . ALA A 1 209 ? -43.314 12.726 13.912 1.00 57.19 209 ALA A CA 1
ATOM 1588 C C . ALA A 1 209 ? -43.749 12.711 12.431 1.00 57.19 209 ALA A C 1
ATOM 1590 O O . ALA A 1 209 ? -42.922 12.633 11.526 1.00 57.19 209 ALA A O 1
ATOM 1591 N N . GLY A 1 210 ? -45.058 12.810 12.179 1.00 58.12 210 GLY A N 1
ATOM 1592 C CA . GLY A 1 210 ? -45.627 12.840 10.826 1.00 58.12 210 GLY A CA 1
ATOM 1593 C C . GLY A 1 210 ? -45.978 11.437 10.339 1.00 58.12 210 GLY A C 1
ATOM 1594 O O . GLY A 1 210 ? -45.124 10.559 10.318 1.00 58.12 210 GLY A O 1
ATOM 1595 N N . GLY A 1 211 ? -47.259 11.225 10.016 1.00 60.88 211 GLY A N 1
ATOM 1596 C CA . GLY A 1 211 ? -47.822 9.916 9.668 1.00 60.88 211 GLY A CA 1
ATOM 1597 C C . GLY A 1 211 ? -47.120 9.220 8.500 1.00 60.88 211 GLY A C 1
ATOM 1598 O O . GLY A 1 211 ? -46.184 9.758 7.906 1.00 60.88 211 GLY A O 1
ATOM 1599 N N . LEU A 1 212 ? -47.582 8.008 8.156 1.00 64.69 212 LEU A N 1
ATOM 1600 C CA . LEU A 1 212 ? -46.954 7.239 7.082 1.00 64.69 212 LEU A CA 1
ATOM 1601 C C . LEU A 1 212 ? -46.768 8.117 5.838 1.00 64.69 212 LEU A C 1
ATOM 1603 O O . LEU A 1 212 ? -47.638 8.919 5.487 1.00 64.69 212 LEU A O 1
ATOM 1607 N N . SER A 1 213 ? -45.622 7.943 5.172 1.00 70.31 213 SER A N 1
ATOM 1608 C CA . SER A 1 213 ? -45.345 8.548 3.868 1.00 70.31 213 SER A CA 1
ATOM 1609 C C . SER A 1 213 ? -46.615 8.532 3.019 1.00 70.31 213 SER A C 1
ATOM 1611 O O . SER A 1 213 ? -47.299 7.510 2.969 1.00 70.31 213 SER A O 1
ATOM 1613 N N . ALA A 1 214 ? -46.947 9.635 2.339 1.00 70.44 214 ALA A N 1
ATOM 1614 C CA . ALA A 1 214 ? -48.197 9.760 1.575 1.00 70.44 214 ALA A CA 1
ATOM 1615 C C . ALA A 1 214 ? -48.459 8.558 0.638 1.00 70.44 214 ALA A C 1
ATOM 1617 O O . ALA A 1 214 ? -49.602 8.184 0.377 1.00 70.44 214 ALA A O 1
ATOM 1618 N N . LYS A 1 215 ? -47.387 7.903 0.174 1.00 75.88 215 LYS A N 1
ATOM 1619 C CA . LYS A 1 215 ? -47.432 6.674 -0.623 1.00 75.88 215 LYS A CA 1
ATOM 1620 C C . LYS A 1 215 ? -47.961 5.455 0.146 1.00 75.88 215 LYS A C 1
ATOM 1622 O O . LYS A 1 215 ? -48.706 4.657 -0.421 1.00 75.88 215 LYS A O 1
ATOM 1627 N N . ASP A 1 216 ? -47.586 5.308 1.407 1.00 76.19 216 ASP A N 1
ATOM 1628 C CA . ASP A 1 216 ? -48.033 4.228 2.285 1.00 76.19 216 ASP A CA 1
ATOM 1629 C C . ASP A 1 216 ? -49.450 4.481 2.806 1.00 76.19 216 ASP A C 1
ATOM 1631 O O . ASP A 1 216 ? -50.258 3.551 2.826 1.00 76.19 216 ASP A O 1
ATOM 1635 N N . GLN A 1 217 ? -49.794 5.741 3.103 1.00 74.50 217 GLN A N 1
ATOM 1636 C CA . GLN A 1 217 ? -51.171 6.146 3.406 1.00 74.50 217 GLN A CA 1
ATOM 1637 C C . GLN A 1 217 ? -52.107 5.774 2.237 1.00 74.50 217 GLN A C 1
ATOM 1639 O O . GLN A 1 217 ? -53.084 5.052 2.420 1.00 74.50 217 GLN A O 1
ATOM 1644 N N . ALA A 1 218 ? -51.729 6.127 1.000 1.00 77.62 218 ALA A N 1
ATOM 1645 C CA . ALA A 1 218 ? -52.507 5.814 -0.201 1.00 77.62 218 ALA A CA 1
ATOM 1646 C C . ALA A 1 218 ? -52.629 4.304 -0.487 1.00 77.62 218 ALA A C 1
ATOM 1648 O O . ALA A 1 218 ? -53.634 3.847 -1.041 1.00 77.62 218 ALA A O 1
ATOM 1649 N N . ARG A 1 219 ? -51.613 3.505 -0.133 1.00 80.94 219 ARG A N 1
ATOM 1650 C CA . ARG A 1 219 ? -51.688 2.037 -0.215 1.00 80.94 219 ARG A CA 1
ATOM 1651 C C . ARG A 1 219 ? -52.673 1.475 0.804 1.00 80.94 219 ARG A C 1
ATOM 1653 O O . ARG A 1 219 ? -53.472 0.610 0.441 1.00 80.94 219 ARG A O 1
ATOM 1660 N N . LYS A 1 220 ? -52.648 1.986 2.037 1.00 76.56 220 LYS A N 1
ATOM 1661 C CA . LYS A 1 220 ? -53.573 1.584 3.100 1.00 76.56 220 LYS A CA 1
ATOM 1662 C C . LYS A 1 220 ? -55.015 1.926 2.721 1.00 76.56 220 LYS A C 1
ATOM 1664 O O . LYS A 1 220 ? -55.866 1.036 2.746 1.00 76.56 220 LYS A O 1
ATOM 1669 N N . ASP A 1 221 ? -55.256 3.131 2.211 1.00 78.25 221 ASP A N 1
ATOM 1670 C CA . ASP A 1 221 ? -56.580 3.567 1.752 1.00 78.25 221 ASP A CA 1
ATOM 1671 C C . ASP A 1 221 ? -57.092 2.738 0.562 1.00 78.25 221 ASP A C 1
ATOM 1673 O O . ASP A 1 221 ? -58.257 2.335 0.528 1.00 78.25 221 ASP A O 1
ATOM 1677 N N . LYS A 1 222 ? -56.217 2.391 -0.398 1.00 78.88 222 LYS A N 1
ATOM 1678 C CA . LYS A 1 222 ? -56.574 1.479 -1.502 1.00 78.88 222 LYS A CA 1
ATOM 1679 C C . LYS A 1 222 ? -56.901 0.065 -1.028 1.00 78.88 222 LYS A C 1
ATOM 1681 O O . LYS A 1 222 ? -57.759 -0.578 -1.628 1.00 78.88 222 LYS A O 1
ATOM 1686 N N . SER A 1 223 ? -56.221 -0.428 0.005 1.00 77.44 223 SER A N 1
ATOM 1687 C CA . SER A 1 223 ? -56.489 -1.759 0.560 1.00 77.44 223 SER A CA 1
ATOM 1688 C C . SER A 1 223 ? -57.799 -1.810 1.355 1.00 77.44 223 SER A C 1
ATOM 1690 O O . SER A 1 223 ? -58.513 -2.804 1.271 1.00 77.44 223 SER A O 1
ATOM 1692 N N . GLY A 1 224 ? -58.166 -0.721 2.042 1.00 74.75 224 GLY A N 1
ATOM 1693 C CA . GLY A 1 224 ? -59.416 -0.626 2.802 1.00 74.75 224 GLY A CA 1
ATOM 1694 C C . GLY A 1 224 ? -60.669 -0.495 1.932 1.00 74.75 224 GLY A C 1
ATOM 1695 O O . GLY A 1 224 ? -61.737 -0.938 2.336 1.00 74.75 224 GLY A O 1
ATOM 1696 N N . LYS A 1 225 ? -60.547 0.052 0.716 1.00 73.75 225 LYS A N 1
ATOM 1697 C CA . LYS A 1 225 ? -61.683 0.296 -0.194 1.00 73.75 225 LYS A CA 1
ATOM 1698 C C . LYS A 1 225 ? -62.055 -0.898 -1.096 1.00 73.75 225 LYS A C 1
ATOM 1700 O O . LYS A 1 225 ? -62.883 -0.742 -1.987 1.00 73.75 225 LYS A O 1
ATOM 1705 N N . ARG A 1 226 ? -61.425 -2.071 -0.922 1.00 65.56 226 ARG A N 1
ATOM 1706 C CA . ARG A 1 226 ? -61.694 -3.302 -1.708 1.00 65.56 226 ARG A CA 1
ATOM 1707 C C . ARG A 1 226 ? -62.468 -4.389 -0.936 1.00 65.56 226 ARG A C 1
ATOM 1709 O O . ARG A 1 226 ? -62.410 -5.551 -1.331 1.00 65.56 226 ARG A O 1
ATOM 1716 N N . LYS A 1 227 ? -63.185 -4.026 0.126 1.00 57.97 227 LYS A N 1
ATOM 1717 C CA . LYS A 1 227 ? -64.238 -4.844 0.750 1.00 57.97 227 LYS A CA 1
ATOM 1718 C C . LYS A 1 227 ? -65.582 -4.164 0.545 1.00 57.97 227 LYS A C 1
ATOM 1720 O O . LYS A 1 227 ? -66.571 -4.913 0.439 1.00 57.97 227 LYS A O 1
#

Sequence (227 aa):
MGKLPSTILRRPSLAAAGLSSPAVPQTAATASLRPALPTTPCTRSQAQAGPARHASFVARPRRPYTFTQLVQLSDGSTFTVRTTSPAALYKSAKDSRNHILWQPSEKSLRNLEVDEAGKLAAFRERYGNAWNLEAPGAPAQEAEQQQQQREKDAAAKEGEVQKEADSDKKQPQAQAGRAAEPAATQLEDQFDSLVDLISMYATEDKNIAGGLSAKDQARKDKSGKRK

InterPro domains:
  IPR034600 Large ribosomal subunit protein bL31m [PTHR28174] (31-227)
  IPR048874 Ribosomal protein bL31m, N-terminal domain [PF21492] (59-105)

Radius of gyration: 39.16 Å; chains: 1; bounding box: 104×63×113 Å

Secondary structure (DSSP, 8-state):
--PPPP--PPPPPP-----PPPPP----------PPPP--------------------PPP-PPP-EEEEEEPTTS-EEEEEES---SEEE-SSSSSS-TTT-TT-HHHHT----TTSHHHHHHHHH-STTS---TT--SHHHHHHHHHHHHHHHHHHSSS-SS---------------------S---TTS-THHHHHHH--S-TTSSS-S-HHHHHHHHHHHTT-

Organism: NCBI:txid100816

Foldseek 3Di:
DDDDDDDDDDDDDDDDDDDDDDDDDDDDDDDDDDDDDDDDDDPPPDDDPPPPPPDDDDDDDDDADWDWAWEQEPVRDIDIDTDNDPHNYHYDPDDLVLACVNCVVDPVSVPDPPPPVCPVVVVCVPPNDQADPPDPPDDDVVVVVVVVVVVVVVVVVVVVVPPPDDDDDDDDDDDDDDDDDDDPPDDPCPRSHCNVVVVVPPDVPCPPPDHDDPVVVVVVVVVVPPD